Protein AF-A0A2V5PIQ7-F1 (afdb_monomer_lite)

Secondary structure (DSSP, 8-state):
---HHHHHHHHHTTS-S-EEESSPPPHHHHHHHHHHHSS-EEEEEEEEEEEEEEE-TT----EEEHHHHHHHHBTT----BGGGT-TTS-SB-EEEEE-TT-HHHHHHIIIII-EETTEEPPBPS-EEEESSHHHHHHHHHT-TTEEEEEEGGG--TT-EEEEEESSTTSPPB---HHHHHTT-STTEEEEEEEEESS--HHHHHHHHHHHSHHHHHHHHHTT-B---

Sequence (228 aa):
GGGTGTGFAALQNNTCDICDASREIKKEEVEKTKSVTGKEVKEFVVAYDALAVYAHPANPIHDISVEDLREIWAEGGTITTWEQINPAMKGKIALFGRQNNSGTYDYFREHVCGKKDGKQREFRGGISEMNGSAEVVENVSKTPTGLGYSGMGYKTPNVKWLKVSNKKGESAVEPGVEVARSGKYPIARKLYLYTAGEPTGEVKAYIDWILSPAGQKVVAQEGFVPLK

Foldseek 3Di:
DFAQLVLLVCQLVVVDFKGWHFDDDDPVSQVSSCVRPVFGKDKDFQFKFLWFKKAFPLAPAAADELQVLLLPWFDVRDDQFCCVVPVVGGDGQAAEEADPRHNSQVLCQCQRVNDDPNDRTHTDPRYHHDRDLLVLNVVNLVDNSYIYIHTQLSDDPSIDTHFYHHDPPDDGHHIDQVCLLVVVRSRMGTIMMMGRHDDDDPRVVVSVCSLDPNVQVVCVVSVTHGPD

Radius of gyration: 18.27 Å; chains: 1; bounding box: 45×33×52 Å

Structure (mmCIF, N/CA/C/O backbone):
data_AF-A0A2V5PIQ7-F1
#
_entry.id   AF-A0A2V5PIQ7-F1
#
loop_
_atom_site.group_PDB
_atom_site.id
_atom_site.type_symbol
_atom_site.label_atom_id
_atom_site.label_alt_id
_atom_site.label_comp_id
_atom_site.label_asym_id
_atom_site.label_entity_id
_atom_site.label_seq_id
_atom_site.pdbx_PDB_ins_code
_atom_site.Cartn_x
_atom_site.Cartn_y
_atom_site.Cartn_z
_atom_site.occupancy
_atom_site.B_iso_or_equiv
_atom_site.auth_seq_id
_atom_site.auth_comp_id
_atom_site.auth_asym_id
_atom_site.auth_atom_id
_atom_site.pdbx_PDB_model_num
ATOM 1 N N . GLY A 1 1 ? -14.628 8.798 4.979 1.00 52.69 1 GLY A N 1
ATOM 2 C CA . GLY A 1 1 ? -13.427 8.225 4.336 1.00 52.69 1 GLY A CA 1
ATOM 3 C C . GLY A 1 1 ? -12.523 9.341 3.848 1.00 52.69 1 GLY A C 1
ATOM 4 O O . GLY A 1 1 ? -13.041 10.345 3.386 1.00 52.69 1 GLY A O 1
ATOM 5 N N . GLY A 1 2 ? -11.203 9.191 3.988 1.00 78.69 2 GLY A N 1
ATOM 6 C CA . GLY A 1 2 ? -10.216 10.216 3.598 1.00 78.69 2 GLY A CA 1
ATOM 7 C C . GLY A 1 2 ? -8.747 9.791 3.747 1.00 78.69 2 GLY A C 1
ATOM 8 O O . GLY A 1 2 ? -7.861 10.628 3.679 1.00 78.69 2 GLY A O 1
ATOM 9 N N . GLY A 1 3 ? -8.478 8.498 3.967 1.00 87.94 3 GLY A N 1
ATOM 10 C CA . GLY A 1 3 ? -7.148 7.988 4.313 1.00 87.94 3 GLY A CA 1
ATOM 11 C C . GLY A 1 3 ? -6.924 7.862 5.824 1.00 87.94 3 GLY A C 1
ATOM 12 O O . GLY A 1 3 ? -7.645 8.454 6.626 1.00 87.94 3 GLY A O 1
ATOM 13 N N . THR A 1 4 ? -5.923 7.062 6.199 1.00 94.31 4 THR A N 1
ATOM 14 C CA . THR A 1 4 ? -5.589 6.742 7.596 1.00 94.31 4 THR A CA 1
ATOM 15 C C . THR A 1 4 ? -5.328 7.994 8.435 1.00 94.31 4 THR A C 1
ATOM 17 O O . THR A 1 4 ? -5.835 8.100 9.547 1.00 94.31 4 THR A O 1
ATOM 20 N N . GLY A 1 5 ? -4.575 8.969 7.909 1.00 93.19 5 GLY A N 1
ATOM 21 C CA . GLY A 1 5 ? -4.258 10.191 8.657 1.00 93.19 5 GLY A CA 1
ATOM 22 C C . GLY A 1 5 ? -5.505 11.027 8.958 1.00 93.19 5 GLY A C 1
ATOM 23 O O . GLY A 1 5 ? -5.683 11.511 10.074 1.00 93.19 5 GLY A O 1
ATOM 24 N N . THR A 1 6 ? -6.418 11.137 7.988 1.00 93.88 6 THR A N 1
ATOM 25 C CA . THR A 1 6 ? -7.716 11.798 8.184 1.00 93.88 6 THR A CA 1
ATOM 26 C C . THR A 1 6 ? -8.599 11.034 9.170 1.00 93.88 6 THR A C 1
ATOM 28 O O . THR A 1 6 ? -9.276 11.664 9.978 1.00 93.88 6 THR A O 1
ATOM 31 N N . GLY A 1 7 ? -8.565 9.697 9.150 1.00 95.56 7 GLY A N 1
ATOM 32 C CA . GLY A 1 7 ? -9.269 8.858 10.122 1.00 95.56 7 GLY A CA 1
ATOM 33 C C . GLY A 1 7 ? -8.797 9.106 11.556 1.00 95.56 7 GLY A C 1
ATOM 34 O O . GLY A 1 7 ? -9.619 9.335 12.439 1.00 95.56 7 GLY A O 1
ATOM 35 N N . PHE A 1 8 ? -7.483 9.166 11.791 1.00 96.00 8 PHE A N 1
ATOM 36 C CA . PHE A 1 8 ? -6.956 9.487 13.121 1.00 96.00 8 PHE A CA 1
ATOM 37 C C . PHE A 1 8 ? -7.275 10.915 13.556 1.00 96.00 8 PHE A C 1
ATOM 39 O O . PHE A 1 8 ? -7.605 11.130 14.719 1.00 96.00 8 PHE A O 1
ATOM 46 N N . ALA A 1 9 ? -7.237 11.886 12.641 1.00 94.44 9 ALA A N 1
ATOM 47 C CA . ALA A 1 9 ? -7.664 13.248 12.951 1.00 94.44 9 ALA A CA 1
ATOM 48 C C . ALA A 1 9 ? -9.149 13.306 13.356 1.00 94.44 9 ALA A C 1
ATOM 50 O O . ALA A 1 9 ? -9.497 14.008 14.303 1.00 94.44 9 ALA A O 1
ATOM 51 N N . ALA A 1 10 ? -10.017 12.548 12.680 1.00 95.31 10 ALA A N 1
ATOM 52 C CA . ALA A 1 10 ? -11.432 12.451 13.028 1.00 95.31 10 ALA A CA 1
ATOM 53 C C . ALA A 1 10 ? -11.649 11.766 14.388 1.00 95.31 10 ALA A C 1
ATOM 55 O O . ALA A 1 10 ? -12.413 12.269 15.212 1.00 95.31 10 ALA A O 1
ATOM 56 N N . LEU A 1 11 ? -10.907 10.689 14.666 1.00 94.38 11 LEU A N 1
ATOM 57 C CA . LEU A 1 11 ? -10.955 9.984 15.949 1.00 94.38 11 LEU A CA 1
ATOM 58 C C . LEU A 1 11 ? -10.518 10.892 17.110 1.00 94.38 11 LEU A C 1
ATOM 60 O O . LEU A 1 11 ? -11.170 10.942 18.149 1.00 94.38 11 LEU A O 1
ATOM 64 N N . GLN A 1 12 ? -9.445 11.665 16.915 1.00 94.19 12 GLN A N 1
ATOM 65 C CA . GLN A 1 12 ? -8.950 12.649 17.885 1.00 94.19 12 GLN A CA 1
ATOM 66 C C . GLN A 1 12 ? -9.973 13.754 18.152 1.00 94.19 12 GLN A C 1
ATOM 68 O O . GLN A 1 12 ? -10.153 14.158 19.295 1.00 94.19 12 GLN A O 1
ATOM 73 N N . ASN A 1 13 ? -10.653 14.226 17.107 1.00 92.69 13 ASN A N 1
ATOM 74 C CA . ASN A 1 13 ? -11.645 15.295 17.203 1.00 92.69 13 ASN A CA 1
ATOM 75 C C . ASN A 1 13 ? -13.041 14.792 17.603 1.00 92.69 13 ASN A C 1
ATOM 77 O O . ASN A 1 13 ? -13.986 15.579 17.604 1.00 92.69 13 ASN A O 1
ATOM 81 N N . ASN A 1 14 ? -13.180 13.501 17.926 1.00 90.19 14 ASN A N 1
ATOM 82 C CA . ASN A 1 14 ? -14.447 12.863 18.273 1.00 90.19 14 ASN A CA 1
ATOM 83 C C . ASN A 1 14 ? -15.536 13.060 17.195 1.00 90.19 14 ASN A C 1
ATOM 85 O O . ASN A 1 14 ? -16.710 13.250 17.508 1.00 90.19 14 ASN A O 1
ATOM 89 N N . THR A 1 15 ? -15.138 13.052 15.918 1.00 93.81 15 THR A N 1
ATOM 90 C CA . THR A 1 15 ? -16.053 13.146 14.766 1.00 93.81 15 THR A CA 1
ATOM 91 C C . THR A 1 15 ? -16.277 11.804 14.066 1.00 93.81 15 THR A C 1
ATOM 93 O O . THR A 1 15 ? -17.049 11.735 13.111 1.00 93.81 15 THR A O 1
ATOM 96 N N . CYS A 1 16 ? -15.629 10.736 14.537 1.00 95.00 16 CYS A N 1
ATOM 97 C CA . CYS A 1 16 ? -15.942 9.355 14.182 1.00 95.00 16 CYS A CA 1
ATOM 98 C C . CYS A 1 16 ? -15.668 8.412 15.360 1.00 95.00 16 CYS A C 1
ATOM 100 O O . CYS A 1 16 ? -14.791 8.681 16.182 1.00 95.00 16 CYS A O 1
ATOM 102 N N . ASP A 1 17 ? -16.373 7.282 15.400 1.00 96.00 17 ASP A N 1
ATOM 103 C CA . ASP A 1 17 ? -16.170 6.247 16.422 1.00 96.00 17 ASP A CA 1
ATOM 104 C C . ASP A 1 17 ? -15.042 5.268 16.065 1.00 96.00 17 ASP A C 1
ATOM 106 O O . ASP A 1 17 ? -14.371 4.729 16.947 1.00 96.00 17 ASP A O 1
ATOM 110 N N . ILE A 1 18 ? -14.837 5.040 14.763 1.00 97.12 18 ILE A N 1
ATOM 111 C CA . ILE A 1 18 ? -13.890 4.066 14.213 1.00 97.12 18 ILE A CA 1
ATOM 112 C C . ILE A 1 18 ? -13.011 4.742 13.158 1.00 97.12 18 ILE A C 1
ATOM 114 O O . ILE A 1 18 ? -13.505 5.444 12.274 1.00 97.12 18 ILE A O 1
ATOM 118 N N . CYS A 1 19 ? -11.704 4.508 13.244 1.00 97.00 19 CYS A N 1
ATOM 119 C CA . CYS A 1 19 ? -10.723 4.867 12.226 1.00 97.00 19 CYS A CA 1
ATOM 120 C C . CYS A 1 19 ? -10.244 3.610 11.488 1.00 97.00 19 CYS A C 1
ATOM 122 O O . CYS A 1 19 ? -9.598 2.748 12.085 1.00 97.00 19 CYS A O 1
ATOM 124 N N . ASP A 1 20 ? -10.508 3.543 10.184 1.00 96.12 20 ASP A N 1
ATOM 125 C CA . ASP A 1 20 ? -9.965 2.507 9.304 1.00 96.12 20 ASP A CA 1
ATOM 126 C C . ASP A 1 20 ? -8.540 2.875 8.884 1.00 96.12 20 ASP A C 1
ATOM 128 O O . ASP A 1 20 ? -8.278 3.973 8.372 1.00 96.12 20 ASP A O 1
ATOM 132 N N . ALA A 1 21 ? -7.610 1.939 9.047 1.00 97.00 21 ALA A N 1
ATOM 133 C CA . ALA A 1 21 ? -6.196 2.200 8.851 1.00 97.00 21 ALA A CA 1
ATOM 134 C C . ALA A 1 21 ? -5.488 1.076 8.090 1.00 97.00 21 ALA A C 1
ATOM 136 O O . ALA A 1 21 ? -5.709 -0.115 8.284 1.00 97.00 21 ALA A O 1
ATOM 137 N N . SER A 1 22 ? -4.581 1.489 7.208 1.00 95.19 22 SER A N 1
ATOM 138 C CA . SER A 1 22 ? -3.766 0.600 6.367 1.00 95.19 22 SER A CA 1
ATOM 139 C C . SER A 1 22 ? -2.268 0.625 6.713 1.00 95.19 22 SER A C 1
ATOM 141 O O . SER A 1 22 ? -1.424 0.246 5.901 1.00 95.19 22 SER A O 1
ATOM 143 N N . ARG A 1 23 ? -1.961 1.110 7.919 1.00 95.75 23 ARG A N 1
ATOM 144 C CA . ARG A 1 23 ? -0.674 1.064 8.620 1.00 95.75 23 ARG A CA 1
ATOM 145 C C . ARG A 1 23 ? -0.949 1.103 10.123 1.00 95.75 23 ARG A C 1
ATOM 147 O O . ARG A 1 23 ? -2.049 1.493 10.519 1.00 95.75 23 ARG A O 1
ATOM 154 N N . GLU A 1 24 ? 0.058 0.778 10.919 1.00 96.25 24 GLU A N 1
ATOM 155 C CA . GLU A 1 24 ? -0.013 0.934 12.371 1.00 96.25 24 GLU A CA 1
ATOM 156 C C . GLU A 1 24 ? -0.191 2.407 12.766 1.00 96.25 24 GLU A C 1
ATOM 158 O O . GLU A 1 24 ? 0.213 3.331 12.041 1.00 96.25 24 GLU A O 1
ATOM 163 N N . ILE A 1 25 ? -0.828 2.626 13.914 1.00 96.06 25 ILE A N 1
ATOM 164 C CA . ILE A 1 25 ? -0.925 3.945 14.533 1.00 96.06 25 ILE A CA 1
ATOM 165 C C . ILE A 1 25 ? 0.474 4.456 14.904 1.00 96.06 25 ILE A C 1
ATOM 167 O O . ILE A 1 25 ? 1.297 3.727 15.459 1.00 96.06 25 ILE A O 1
ATOM 171 N N . LYS A 1 26 ? 0.761 5.723 14.597 1.00 95.19 26 LYS A N 1
ATOM 172 C CA . LYS A 1 26 ? 2.035 6.356 14.960 1.00 95.19 26 LYS A CA 1
ATOM 173 C C . LYS A 1 26 ? 2.029 6.760 16.431 1.00 95.19 26 LYS A C 1
ATOM 175 O O . LYS A 1 26 ? 0.979 7.043 17.010 1.00 95.19 26 LYS A O 1
ATOM 180 N N . LYS A 1 27 ? 3.215 6.864 17.033 1.00 96.06 27 LYS A N 1
ATOM 181 C CA . LYS A 1 27 ? 3.358 7.273 18.437 1.00 96.06 27 LYS A CA 1
ATOM 182 C C . LYS A 1 27 ? 2.695 8.628 18.700 1.00 96.06 27 LYS A C 1
ATOM 184 O O . LYS A 1 27 ? 1.955 8.763 19.670 1.00 96.06 27 LYS A O 1
ATOM 189 N N . GLU A 1 28 ? 2.883 9.592 17.800 1.00 95.12 28 GLU A N 1
ATOM 190 C CA . GLU A 1 28 ? 2.284 10.922 17.934 1.00 95.12 28 GLU A CA 1
ATOM 191 C C . GLU A 1 28 ? 0.749 10.872 17.835 1.00 95.12 28 GLU A C 1
ATOM 193 O O . GLU A 1 28 ? 0.057 11.667 18.467 1.00 95.12 28 GLU A O 1
ATOM 198 N N . GLU A 1 29 ? 0.190 9.925 17.071 1.00 96.50 29 GLU A N 1
ATOM 199 C CA . GLU A 1 29 ? -1.260 9.735 16.951 1.00 96.50 29 GLU A CA 1
ATOM 200 C C . GLU A 1 29 ? -1.860 9.118 18.220 1.00 96.50 29 GLU A C 1
ATOM 202 O O . GLU A 1 29 ? -2.940 9.544 18.638 1.00 96.50 29 GLU A O 1
ATOM 207 N N . VAL A 1 30 ? -1.161 8.175 18.865 1.00 96.44 30 VAL A N 1
ATOM 208 C CA . VAL A 1 30 ? -1.541 7.633 20.183 1.00 96.44 30 VAL A CA 1
ATOM 209 C C . VAL A 1 30 ? -1.542 8.748 21.225 1.00 96.44 30 VAL A C 1
ATOM 211 O O . VAL A 1 30 ? -2.557 8.983 21.883 1.00 96.44 30 VAL A O 1
ATOM 214 N N . GLU A 1 31 ? -0.420 9.462 21.348 1.00 96.06 31 GLU A N 1
ATOM 215 C CA . GLU A 1 31 ? -0.235 10.527 22.338 1.00 96.06 31 GLU A CA 1
ATOM 216 C C . GLU A 1 31 ? -1.275 11.634 22.165 1.00 96.06 31 GLU A C 1
ATOM 218 O O . GLU A 1 31 ? -1.895 12.062 23.141 1.00 96.06 31 GLU A O 1
ATOM 223 N N . LYS A 1 32 ? -1.527 12.052 20.920 1.00 95.44 32 LYS A N 1
ATOM 224 C CA . LYS A 1 32 ? -2.530 13.071 20.613 1.00 95.44 32 LYS A CA 1
ATOM 225 C C . LYS A 1 32 ? -3.955 12.591 20.877 1.00 95.44 32 LYS A C 1
ATOM 227 O O . LYS A 1 32 ? -4.768 13.355 21.384 1.00 95.44 32 LYS A O 1
ATOM 232 N N . THR A 1 33 ? -4.281 11.336 20.571 1.00 95.44 33 THR A N 1
ATOM 233 C CA . THR A 1 33 ? -5.624 10.810 20.873 1.00 95.44 33 THR A CA 1
ATOM 234 C C . THR A 1 33 ? -5.855 10.762 22.378 1.00 95.44 33 THR A C 1
ATOM 236 O O . THR A 1 33 ? -6.899 11.213 22.852 1.00 95.44 33 THR A O 1
ATOM 239 N N . LYS A 1 34 ? -4.861 10.307 23.147 1.00 94.88 34 LYS A N 1
ATOM 240 C CA . LYS A 1 34 ? -4.928 10.284 24.609 1.00 94.88 34 LYS A CA 1
ATOM 241 C C . LYS A 1 34 ? -5.029 11.686 25.208 1.00 94.88 34 LYS A C 1
ATOM 243 O O . LYS A 1 34 ? -5.823 11.883 26.123 1.00 94.88 34 LYS A O 1
ATOM 248 N N . SER A 1 35 ? -4.271 12.659 24.700 1.00 94.69 35 SER A N 1
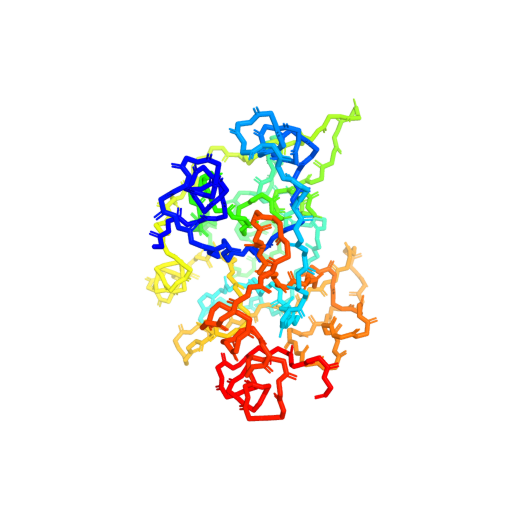ATOM 249 C CA . SER A 1 35 ? -4.296 14.028 25.230 1.00 94.69 35 SER A CA 1
ATOM 250 C C . SER A 1 35 ? -5.618 14.752 24.966 1.00 94.69 35 SER A C 1
ATOM 252 O O . SER A 1 35 ? -6.062 15.513 25.820 1.00 94.69 35 SER A O 1
ATOM 254 N N . VAL A 1 36 ? -6.263 14.496 23.823 1.00 92.75 36 VAL A N 1
ATOM 255 C CA . VAL A 1 36 ? -7.534 15.144 23.459 1.00 92.75 36 VAL A CA 1
ATOM 256 C C . VAL A 1 36 ? -8.739 14.433 24.076 1.00 92.75 36 VAL A C 1
ATOM 258 O O . VAL A 1 36 ? -9.657 15.088 24.561 1.00 92.75 36 VAL A O 1
ATOM 261 N N . THR A 1 37 ? -8.752 13.099 24.077 1.00 92.19 37 THR A N 1
ATOM 262 C CA . THR A 1 37 ? -9.937 12.316 24.481 1.00 92.19 37 THR A CA 1
ATOM 263 C C . THR A 1 37 ? -9.871 11.786 25.914 1.00 92.19 37 THR A C 1
ATOM 265 O O . THR A 1 37 ? -10.890 11.358 26.454 1.00 92.19 37 THR A O 1
ATOM 268 N N . GLY A 1 38 ? -8.681 11.752 26.522 1.00 94.38 38 GLY A N 1
ATOM 269 C CA . GLY A 1 38 ? -8.430 11.095 27.808 1.00 94.38 38 GLY A CA 1
ATOM 270 C C . GLY A 1 38 ? -8.454 9.561 27.756 1.00 94.38 38 GLY A C 1
ATOM 271 O O . GLY A 1 38 ? -8.350 8.921 28.802 1.00 94.38 38 GLY A O 1
ATOM 272 N N . LYS A 1 39 ? -8.602 8.951 26.571 1.00 94.38 39 LYS A N 1
ATOM 273 C CA . LYS A 1 39 ? -8.765 7.501 26.396 1.00 94.38 39 LYS A CA 1
ATOM 274 C C . LYS A 1 39 ? -7.549 6.869 25.724 1.00 94.38 39 LYS A C 1
ATOM 276 O O . LYS A 1 39 ? -6.926 7.460 24.846 1.00 94.38 39 LYS A O 1
ATOM 281 N N . GLU A 1 40 ? -7.256 5.629 26.107 1.00 95.19 40 GLU A N 1
ATOM 282 C CA . GLU A 1 40 ? -6.282 4.788 25.406 1.00 95.19 40 GLU A CA 1
ATOM 283 C C . GLU A 1 40 ? -6.871 4.279 24.090 1.00 95.19 40 GLU A C 1
ATOM 285 O O . GLU A 1 40 ? -8.005 3.797 24.059 1.00 95.19 40 GLU A O 1
ATOM 290 N N . VAL A 1 41 ? -6.100 4.351 23.007 1.00 96.94 41 VAL A N 1
ATOM 291 C CA . VAL A 1 41 ? -6.529 3.832 21.704 1.00 96.94 41 VAL A CA 1
ATOM 292 C C . VAL A 1 41 ? -6.577 2.303 21.737 1.00 96.94 41 VAL A C 1
ATOM 294 O O . VAL A 1 41 ? -5.692 1.657 22.299 1.00 96.94 41 VAL A O 1
ATOM 297 N N . LYS A 1 42 ? -7.605 1.718 21.120 1.00 98.06 42 LYS A N 1
ATOM 298 C CA . LYS A 1 42 ? -7.721 0.272 20.906 1.00 98.06 42 LYS A CA 1
ATOM 299 C C . LYS A 1 42 ? -7.516 -0.059 19.441 1.00 98.06 42 LYS A C 1
ATOM 301 O O . LYS A 1 42 ? -8.002 0.660 18.576 1.00 98.06 42 LYS A O 1
ATOM 306 N N . GLU A 1 43 ? -6.781 -1.136 19.196 1.00 98.25 43 GLU A N 1
ATOM 307 C CA . GLU A 1 43 ? -6.414 -1.629 17.873 1.00 98.25 43 GLU A CA 1
ATOM 308 C C . GLU A 1 43 ? -7.093 -2.970 17.606 1.00 98.25 43 GLU A C 1
ATOM 310 O O . GLU A 1 43 ? -7.062 -3.870 18.448 1.00 98.25 43 GLU A O 1
ATOM 315 N N . PHE A 1 44 ? -7.640 -3.124 16.405 1.00 98.31 44 PHE A N 1
ATOM 316 C CA . PHE A 1 44 ? -8.233 -4.366 15.935 1.00 98.31 44 PHE A CA 1
ATOM 317 C C . PHE A 1 44 ? -7.685 -4.684 14.547 1.00 98.31 44 PHE A C 1
ATOM 319 O O . PHE A 1 44 ? -7.950 -3.960 13.592 1.00 98.31 44 PHE A O 1
ATOM 326 N N . VAL A 1 45 ? -6.930 -5.775 14.412 1.00 97.44 45 VAL A N 1
ATOM 327 C CA . VAL A 1 45 ? -6.518 -6.281 13.095 1.00 97.44 45 VAL A CA 1
ATOM 328 C C . VAL A 1 45 ? -7.718 -6.966 12.454 1.00 97.44 45 VAL A C 1
ATOM 330 O O . VAL A 1 45 ? -8.286 -7.871 13.061 1.00 97.44 45 VAL A O 1
ATOM 333 N N . VAL A 1 46 ? -8.099 -6.556 11.244 1.00 97.25 46 VAL A N 1
ATOM 334 C CA . VAL A 1 46 ? -9.328 -7.035 10.580 1.00 97.25 46 VAL A CA 1
ATOM 335 C C . VAL A 1 46 ? -9.083 -7.839 9.310 1.00 97.25 46 VAL A C 1
ATOM 337 O O . VAL A 1 46 ? -9.935 -8.642 8.929 1.00 97.25 46 VAL A O 1
ATOM 340 N N . ALA A 1 47 ? -7.925 -7.655 8.676 1.00 96.44 47 ALA A N 1
ATOM 341 C CA . ALA A 1 47 ? -7.511 -8.383 7.481 1.00 96.44 47 ALA A CA 1
ATOM 342 C C . ALA A 1 47 ? -5.995 -8.260 7.261 1.00 96.44 47 ALA A C 1
ATOM 344 O O . ALA A 1 47 ? -5.327 -7.431 7.887 1.00 96.44 47 ALA A O 1
ATOM 345 N N . TYR A 1 48 ? -5.467 -9.041 6.323 1.00 95.62 48 TYR A N 1
ATOM 346 C CA . TYR A 1 48 ? -4.162 -8.810 5.708 1.00 95.62 48 TYR A CA 1
ATOM 347 C C . TYR A 1 48 ? -4.328 -8.389 4.243 1.00 95.62 48 TYR A C 1
ATOM 349 O O . TYR A 1 48 ? -5.339 -8.666 3.593 1.00 95.62 48 TYR A O 1
ATOM 357 N N . ASP A 1 49 ? -3.316 -7.710 3.725 1.00 95.44 49 ASP A N 1
ATOM 358 C CA . ASP A 1 49 ? -3.267 -7.183 2.366 1.00 95.44 49 ASP A CA 1
ATOM 359 C C . ASP A 1 49 ? -1.862 -7.404 1.802 1.00 95.44 49 ASP A C 1
ATOM 361 O O . ASP A 1 49 ? -0.873 -6.972 2.399 1.00 95.44 49 ASP A O 1
ATOM 365 N N . ALA A 1 50 ? -1.759 -8.077 0.656 1.00 96.06 50 ALA A N 1
ATOM 366 C CA . ALA A 1 50 ? -0.550 -8.030 -0.154 1.00 96.06 50 ALA A CA 1
ATOM 367 C C . ALA A 1 50 ? -0.606 -6.747 -0.981 1.00 96.06 50 ALA A C 1
ATOM 369 O O . ALA A 1 50 ? -1.358 -6.680 -1.954 1.00 96.06 50 ALA A O 1
ATOM 370 N N . LEU A 1 51 ? 0.176 -5.729 -0.607 1.00 97.19 51 LEU A N 1
ATOM 371 C CA . LEU A 1 51 ? 0.168 -4.473 -1.346 1.00 97.19 51 LEU A CA 1
ATOM 372 C C . LEU A 1 51 ? 0.716 -4.718 -2.758 1.00 97.19 51 LEU A C 1
ATOM 374 O O . LEU A 1 51 ? 1.908 -4.940 -2.965 1.00 97.19 51 LEU A O 1
ATOM 378 N N . ALA A 1 52 ? -0.174 -4.750 -3.739 1.00 97.81 52 ALA A N 1
ATOM 379 C CA . ALA A 1 52 ? 0.153 -5.137 -5.095 1.00 97.81 52 ALA A CA 1
ATOM 380 C C . ALA A 1 52 ? 0.770 -3.962 -5.855 1.00 97.81 52 ALA A C 1
ATOM 382 O O . ALA A 1 52 ? 0.344 -2.810 -5.724 1.00 97.81 52 ALA A O 1
ATOM 383 N N . VAL A 1 53 ? 1.757 -4.279 -6.688 1.00 98.69 53 VAL A N 1
ATOM 384 C CA . VAL A 1 53 ? 2.315 -3.356 -7.675 1.00 98.69 53 VAL A CA 1
ATOM 385 C C . VAL A 1 53 ? 1.629 -3.631 -9.003 1.00 98.69 53 VAL A C 1
ATOM 387 O O . VAL A 1 53 ? 1.792 -4.707 -9.572 1.00 98.69 53 VAL A O 1
ATOM 390 N N . TYR A 1 54 ? 0.852 -2.671 -9.488 1.00 98.81 54 TYR A N 1
ATOM 391 C CA . TYR A 1 54 ? 0.070 -2.780 -10.711 1.00 98.81 54 TYR A CA 1
ATOM 392 C C . TYR A 1 54 ? 0.810 -2.185 -11.902 1.00 98.81 54 TYR A C 1
ATOM 394 O O . TYR A 1 54 ? 1.373 -1.093 -11.821 1.00 98.81 54 TYR A O 1
ATOM 402 N N . ALA A 1 55 ? 0.728 -2.888 -13.026 1.00 98.62 55 ALA A N 1
ATOM 403 C CA . ALA A 1 55 ? 1.189 -2.445 -14.329 1.00 98.62 55 ALA A CA 1
ATOM 404 C C . ALA A 1 55 ? 0.096 -2.679 -15.379 1.00 98.62 55 ALA A C 1
ATOM 406 O O . ALA A 1 55 ? -0.807 -3.510 -15.217 1.00 98.62 55 ALA A O 1
ATOM 407 N N . HIS A 1 56 ? 0.193 -1.958 -16.490 1.00 98.50 56 HIS A N 1
ATOM 408 C CA . HIS A 1 56 ? -0.691 -2.178 -17.625 1.00 98.50 56 HIS A CA 1
ATOM 409 C C . HIS A 1 56 ? -0.492 -3.590 -18.220 1.00 98.50 56 HIS A C 1
ATOM 411 O O . HIS A 1 56 ? 0.648 -4.060 -18.279 1.00 98.50 56 HIS A O 1
ATOM 417 N N . PRO A 1 57 ? -1.543 -4.275 -18.719 1.00 98.00 57 PRO A N 1
ATOM 418 C CA . PRO A 1 57 ? -1.416 -5.629 -19.269 1.00 98.00 57 PRO A CA 1
ATOM 419 C C . PRO A 1 57 ? -0.404 -5.750 -20.419 1.00 98.00 57 PRO A C 1
ATOM 421 O O . PRO A 1 57 ? 0.284 -6.759 -20.523 1.00 98.00 57 PRO A O 1
ATOM 424 N N . ALA A 1 58 ? -0.275 -4.703 -21.241 1.00 95.81 58 ALA A N 1
ATOM 425 C CA . ALA A 1 58 ? 0.691 -4.637 -22.345 1.00 95.81 58 ALA A CA 1
ATOM 426 C C . ALA A 1 58 ? 2.155 -4.406 -21.914 1.00 95.81 58 ALA A C 1
ATOM 428 O O . ALA A 1 58 ? 3.052 -4.487 -22.749 1.00 95.81 58 ALA A O 1
ATOM 429 N N . ASN A 1 59 ? 2.420 -4.100 -20.639 1.00 96.88 59 ASN A N 1
ATOM 430 C CA . AS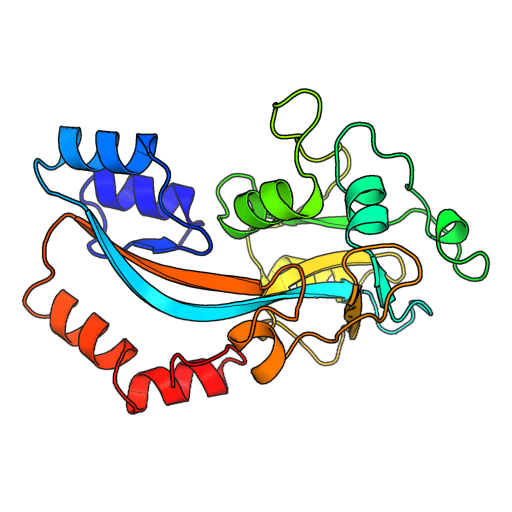N A 1 59 ? 3.788 -4.033 -20.129 1.00 96.88 59 ASN A CA 1
ATOM 431 C C . ASN A 1 59 ? 4.385 -5.459 -20.164 1.00 96.88 59 ASN A C 1
ATOM 433 O O . ASN A 1 59 ? 3.749 -6.361 -19.628 1.00 96.88 59 ASN A O 1
ATOM 437 N N . PRO A 1 60 ? 5.553 -5.727 -20.772 1.00 95.81 60 PRO A N 1
ATOM 438 C CA . PRO A 1 60 ? 6.115 -7.080 -20.859 1.00 95.81 60 PRO A CA 1
ATOM 439 C C . PRO A 1 60 ? 6.787 -7.569 -19.563 1.00 95.81 60 PRO A C 1
ATOM 441 O O . PRO A 1 60 ? 7.170 -8.730 -19.473 1.00 95.81 60 PRO A O 1
ATOM 444 N N . ILE A 1 61 ? 6.956 -6.716 -18.549 1.00 95.81 61 ILE A N 1
ATOM 445 C CA . ILE A 1 61 ? 7.604 -7.075 -17.278 1.00 95.81 61 ILE A CA 1
ATOM 446 C C . ILE A 1 61 ? 6.615 -7.826 -16.387 1.00 95.81 61 ILE A C 1
ATOM 448 O O . ILE A 1 61 ? 5.456 -7.428 -16.277 1.00 95.81 61 ILE A O 1
ATOM 452 N N . HIS A 1 62 ? 7.053 -8.914 -15.754 1.00 96.25 62 HIS A N 1
ATOM 453 C CA . HIS A 1 62 ? 6.204 -9.772 -14.916 1.00 96.25 62 HIS A CA 1
ATOM 454 C C . HIS A 1 62 ? 6.601 -9.783 -13.439 1.00 96.25 62 HIS A C 1
ATOM 456 O O . HIS A 1 62 ? 5.795 -10.178 -12.596 1.00 96.25 62 HIS A O 1
ATOM 462 N N . ASP A 1 63 ? 7.803 -9.324 -13.124 1.00 97.19 63 ASP A N 1
ATOM 463 C CA . ASP A 1 63 ? 8.344 -9.269 -11.779 1.00 97.19 63 ASP A CA 1
ATOM 464 C C . ASP A 1 63 ? 9.186 -8.010 -11.577 1.00 97.19 63 ASP A C 1
ATOM 466 O O . ASP A 1 63 ? 9.647 -7.387 -12.535 1.00 97.19 63 ASP A O 1
ATOM 470 N N . ILE A 1 64 ? 9.322 -7.602 -10.320 1.00 97.88 64 ILE A N 1
ATOM 471 C CA . ILE A 1 64 ? 10.138 -6.464 -9.921 1.00 97.88 64 ILE A CA 1
ATOM 472 C C . ILE A 1 64 ? 10.640 -6.653 -8.489 1.00 97.88 64 ILE A C 1
ATOM 474 O O . ILE A 1 64 ? 9.928 -7.176 -7.633 1.00 97.88 64 ILE A O 1
ATOM 478 N N . SER A 1 65 ? 11.862 -6.218 -8.199 1.00 98.12 65 SER A N 1
ATOM 479 C CA . SER A 1 65 ? 12.393 -6.273 -6.837 1.00 98.12 65 SER A CA 1
ATOM 480 C C . SER A 1 65 ? 12.012 -5.032 -6.025 1.00 98.12 65 SER A C 1
ATOM 482 O O . SER A 1 65 ? 11.817 -3.947 -6.578 1.00 98.12 65 SER A O 1
ATOM 484 N N . VAL A 1 66 ? 11.958 -5.148 -4.694 1.00 98.19 66 VAL A N 1
ATOM 485 C CA . VAL A 1 66 ? 11.830 -3.980 -3.800 1.00 98.19 66 VAL A CA 1
ATOM 486 C C . VAL A 1 66 ? 13.009 -3.013 -3.982 1.00 98.19 66 VAL A C 1
ATOM 488 O O . VAL A 1 66 ? 12.837 -1.805 -3.834 1.00 98.19 66 VAL A O 1
ATOM 491 N N . GLU A 1 67 ? 14.193 -3.508 -4.351 1.00 97.62 67 GLU A N 1
ATOM 492 C CA . GLU A 1 67 ? 15.351 -2.676 -4.705 1.00 97.62 67 GLU A CA 1
ATOM 493 C C . GLU A 1 67 ? 15.107 -1.825 -5.957 1.00 97.62 67 GLU A C 1
ATOM 495 O O . GLU A 1 67 ? 15.329 -0.616 -5.913 1.00 97.62 67 GLU A O 1
ATOM 500 N N . ASP A 1 68 ? 14.589 -2.407 -7.041 1.00 98.19 68 ASP A N 1
ATOM 501 C CA . ASP A 1 68 ? 14.255 -1.639 -8.246 1.00 98.19 68 ASP A CA 1
ATOM 502 C C . ASP A 1 68 ? 13.087 -0.684 -7.969 1.00 98.19 68 ASP A C 1
ATOM 504 O O . ASP A 1 68 ? 13.134 0.483 -8.353 1.00 98.19 68 ASP A O 1
ATOM 508 N N . LEU A 1 69 ? 12.060 -1.127 -7.232 1.00 98.62 69 LEU A N 1
ATOM 509 C CA . LEU A 1 69 ? 10.956 -0.257 -6.817 1.00 98.62 69 LEU A CA 1
ATOM 510 C C . LEU A 1 69 ? 11.461 0.945 -6.016 1.00 98.62 69 LEU A C 1
ATOM 512 O O . LEU A 1 69 ? 11.042 2.072 -6.256 1.00 98.62 69 LEU A O 1
ATOM 516 N N . ARG A 1 70 ? 12.394 0.749 -5.093 1.00 98.56 70 ARG A N 1
ATOM 517 C CA . ARG A 1 70 ? 13.025 1.846 -4.358 1.00 98.56 70 ARG A CA 1
ATOM 518 C C . ARG A 1 70 ? 13.734 2.821 -5.291 1.00 98.56 70 ARG A C 1
ATOM 520 O O . ARG A 1 70 ? 13.558 4.025 -5.131 1.00 98.56 70 ARG A O 1
ATOM 527 N N . GLU A 1 71 ? 14.482 2.327 -6.272 1.00 98.44 71 GLU A N 1
ATOM 528 C CA . GLU A 1 71 ? 15.135 3.169 -7.280 1.00 98.44 71 GLU A CA 1
ATOM 529 C C . GLU A 1 71 ? 14.144 3.871 -8.223 1.00 98.44 71 GLU A C 1
ATOM 531 O O . GLU A 1 71 ? 14.515 4.857 -8.861 1.00 98.44 71 GLU A O 1
ATOM 536 N N . ILE A 1 72 ? 12.891 3.412 -8.298 1.00 98.69 72 ILE A N 1
ATOM 537 C CA . ILE A 1 72 ? 11.793 4.037 -9.053 1.00 98.69 72 ILE A CA 1
ATOM 538 C C . ILE A 1 72 ? 11.003 5.049 -8.218 1.00 98.69 72 ILE A C 1
ATOM 540 O O . ILE A 1 72 ? 10.536 6.051 -8.753 1.00 98.69 72 ILE A O 1
ATOM 544 N N . TRP A 1 73 ? 10.802 4.792 -6.930 1.00 98.69 73 TRP A N 1
ATOM 545 C CA . TRP A 1 73 ? 9.843 5.538 -6.111 1.00 98.69 73 TRP A CA 1
ATOM 546 C C . TRP A 1 73 ? 10.501 6.500 -5.125 1.00 98.69 73 TRP A C 1
ATOM 548 O O . TRP A 1 73 ? 9.904 7.528 -4.811 1.00 98.69 73 TRP A O 1
ATOM 558 N N . ALA A 1 74 ? 11.710 6.213 -4.643 1.00 98.25 74 ALA A N 1
ATOM 559 C CA . ALA A 1 74 ? 12.357 7.041 -3.633 1.00 98.25 74 ALA A CA 1
ATOM 560 C C . ALA A 1 74 ? 12.973 8.311 -4.232 1.00 98.25 74 ALA A C 1
ATOM 562 O O . ALA A 1 74 ? 13.477 8.322 -5.364 1.00 98.25 74 ALA A O 1
ATOM 563 N N . GLU A 1 75 ? 12.996 9.372 -3.430 1.00 96.81 75 GLU A N 1
ATOM 564 C CA . GLU A 1 75 ? 13.860 10.522 -3.665 1.00 96.81 75 GLU A CA 1
ATOM 565 C C . GLU A 1 75 ? 15.317 10.058 -3.844 1.00 96.81 75 GLU A C 1
ATOM 567 O O . GLU A 1 75 ? 15.824 9.208 -3.104 1.00 96.81 75 GLU A O 1
ATOM 572 N N . GLY A 1 76 ? 15.986 10.591 -4.869 1.00 95.38 76 GLY A N 1
ATOM 573 C CA . GLY A 1 76 ? 17.357 10.216 -5.218 1.00 95.38 76 GLY A CA 1
ATOM 574 C C . GLY A 1 76 ? 17.507 8.847 -5.889 1.00 95.38 76 GLY A C 1
ATOM 575 O O . GLY A 1 76 ? 18.632 8.466 -6.196 1.00 95.38 76 GLY A O 1
ATOM 576 N N . GLY A 1 77 ? 16.413 8.115 -6.134 1.00 97.44 77 GLY A N 1
ATOM 577 C CA . GLY A 1 77 ? 16.447 6.915 -6.971 1.00 97.44 77 GLY A CA 1
ATOM 578 C C . GLY A 1 77 ? 16.792 7.249 -8.426 1.00 97.44 77 GLY A C 1
ATOM 579 O O . GLY A 1 77 ? 16.543 8.368 -8.886 1.00 97.44 77 GLY A O 1
ATOM 580 N N . THR A 1 78 ? 17.301 6.272 -9.168 1.00 97.44 78 THR A N 1
ATOM 581 C CA . THR A 1 78 ? 17.888 6.490 -10.505 1.00 97.44 78 THR A CA 1
ATOM 582 C C . THR A 1 78 ? 17.112 5.870 -11.673 1.00 97.44 78 THR A C 1
ATOM 584 O O . THR A 1 78 ? 17.361 6.214 -12.831 1.00 97.44 78 THR A O 1
ATOM 587 N N . ILE A 1 79 ? 16.144 4.989 -11.406 1.00 98.44 79 ILE A N 1
ATOM 588 C CA . ILE A 1 79 ? 15.345 4.327 -12.447 1.00 98.44 79 ILE A CA 1
ATOM 589 C C . ILE A 1 79 ? 14.129 5.189 -12.774 1.00 98.44 79 ILE A C 1
ATOM 591 O O . ILE A 1 79 ? 13.219 5.316 -11.963 1.00 98.44 79 ILE A O 1
ATOM 595 N N . THR A 1 80 ? 14.094 5.790 -13.957 1.00 98.25 80 THR A N 1
ATOM 596 C CA . THR A 1 80 ? 13.000 6.663 -14.423 1.00 98.25 80 THR A CA 1
ATOM 597 C C . THR A 1 80 ? 12.337 6.162 -15.704 1.00 98.25 80 THR A C 1
ATOM 599 O O . THR A 1 80 ? 11.236 6.610 -16.038 1.00 98.25 80 THR A O 1
ATOM 602 N N . THR A 1 81 ? 12.966 5.222 -16.409 1.00 98.31 81 THR A N 1
ATOM 603 C CA . THR A 1 81 ? 12.451 4.647 -17.653 1.00 98.31 81 THR A CA 1
ATOM 604 C C . THR A 1 81 ? 12.439 3.123 -17.601 1.00 98.31 81 THR A C 1
ATOM 606 O O . THR A 1 81 ? 13.203 2.498 -16.861 1.00 98.31 81 THR A O 1
ATOM 609 N N . TRP A 1 82 ? 11.546 2.512 -18.376 1.00 97.88 82 TRP A N 1
ATOM 610 C CA . TRP A 1 82 ? 11.393 1.059 -18.392 1.00 97.88 82 TRP A CA 1
ATOM 611 C C . TRP A 1 82 ? 12.599 0.337 -19.002 1.00 97.88 82 TRP A C 1
ATOM 613 O O . TRP A 1 82 ? 12.905 -0.778 -18.582 1.00 97.88 82 TRP A O 1
ATOM 623 N N . GLU A 1 83 ? 13.346 0.987 -19.898 1.00 97.19 83 GLU A N 1
ATOM 624 C CA . GLU A 1 83 ? 14.554 0.437 -20.525 1.00 97.19 83 GLU A CA 1
ATOM 625 C C . GLU A 1 83 ? 15.646 0.092 -19.515 1.00 97.19 83 GLU A C 1
ATOM 627 O O . GLU A 1 83 ? 16.458 -0.794 -19.775 1.00 97.19 83 GLU A O 1
ATOM 632 N N . G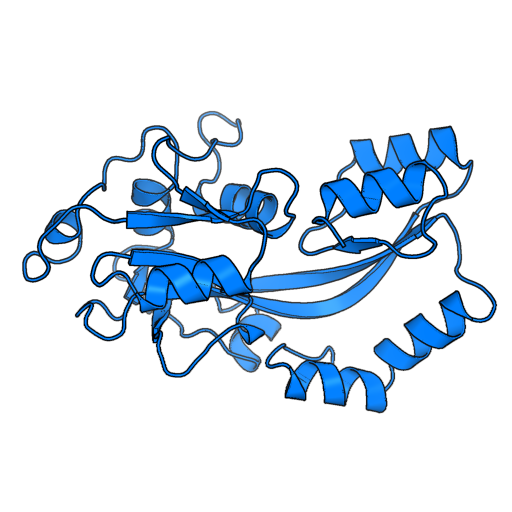LN A 1 84 ? 15.674 0.791 -18.375 1.00 97.38 84 GLN A N 1
ATOM 633 C CA . GLN A 1 84 ? 16.633 0.547 -17.297 1.00 97.38 84 GLN A CA 1
ATOM 634 C C . GLN A 1 84 ? 16.349 -0.770 -16.553 1.00 97.38 84 GLN A C 1
ATOM 636 O O . GLN A 1 84 ? 17.245 -1.309 -15.906 1.00 97.38 84 GLN A O 1
ATOM 641 N N . ILE A 1 85 ? 15.122 -1.290 -16.654 1.00 95.38 85 ILE A N 1
ATOM 642 C CA . ILE A 1 85 ? 14.698 -2.564 -16.056 1.00 95.38 85 ILE A CA 1
ATOM 643 C C . ILE A 1 85 ? 14.692 -3.656 -17.124 1.00 95.38 85 ILE A C 1
ATOM 645 O O . ILE A 1 85 ? 15.277 -4.721 -16.942 1.00 95.38 85 ILE A O 1
ATOM 649 N N . ASN A 1 86 ? 14.040 -3.382 -18.253 1.00 92.19 86 ASN A N 1
ATOM 650 C CA . ASN A 1 86 ? 13.934 -4.292 -19.379 1.00 92.19 86 ASN A CA 1
ATOM 651 C C . ASN A 1 86 ? 14.125 -3.514 -20.692 1.00 92.19 86 ASN A C 1
ATOM 653 O O . ASN A 1 86 ? 13.231 -2.761 -21.087 1.00 92.19 86 ASN A O 1
ATOM 657 N N . PRO A 1 87 ? 15.238 -3.728 -21.420 1.00 91.88 87 PRO A N 1
ATOM 658 C CA . PRO A 1 87 ? 15.530 -3.013 -22.661 1.00 91.88 87 PRO A CA 1
ATOM 659 C C . PRO A 1 87 ? 14.455 -3.131 -23.752 1.00 91.88 87 PRO A C 1
ATOM 661 O O . PRO A 1 87 ? 14.428 -2.283 -24.648 1.00 91.88 87 PRO A O 1
ATOM 664 N N . ALA A 1 88 ? 13.591 -4.152 -23.701 1.00 89.81 88 ALA A N 1
ATOM 665 C CA . ALA A 1 88 ? 12.507 -4.359 -24.660 1.00 89.81 88 ALA A CA 1
ATOM 666 C C . ALA A 1 88 ? 11.299 -3.433 -24.430 1.00 89.81 88 ALA A C 1
ATOM 668 O O . ALA A 1 88 ? 10.506 -3.239 -25.349 1.00 89.81 88 ALA A O 1
ATOM 669 N N . MET A 1 89 ? 11.153 -2.843 -23.240 1.00 93.31 89 MET A N 1
ATOM 670 C CA . MET A 1 89 ? 10.090 -1.884 -22.950 1.00 93.31 89 MET A CA 1
ATOM 671 C C . MET A 1 89 ? 10.640 -0.465 -22.994 1.00 93.31 89 MET A C 1
ATOM 673 O O . MET A 1 89 ? 11.571 -0.138 -22.264 1.00 93.31 89 MET A O 1
ATOM 677 N N . LYS A 1 90 ? 10.053 0.379 -23.848 1.00 94.38 90 LYS A N 1
ATOM 678 C CA . LYS A 1 90 ? 10.489 1.764 -24.013 1.00 94.38 90 LYS A CA 1
ATOM 679 C C . LYS A 1 90 ? 9.610 2.760 -23.255 1.00 94.38 90 LYS A C 1
ATOM 681 O O . LYS A 1 90 ? 8.403 2.554 -23.130 1.00 94.38 90 LYS A O 1
ATOM 686 N N . GLY A 1 91 ? 10.205 3.867 -22.821 1.00 95.94 91 GLY A N 1
ATOM 687 C CA . GLY A 1 91 ? 9.516 5.044 -22.307 1.00 95.94 91 GLY A CA 1
ATOM 688 C C . GLY A 1 91 ? 9.648 5.275 -20.802 1.00 95.94 91 GLY A C 1
ATOM 689 O O . GLY A 1 91 ? 9.988 4.392 -20.012 1.00 95.94 91 GLY A O 1
ATOM 690 N N . LYS A 1 92 ? 9.334 6.512 -20.405 1.00 98.12 92 LYS A N 1
ATOM 691 C CA . LYS A 1 92 ? 9.298 6.943 -19.005 1.00 98.12 92 LYS A CA 1
ATOM 692 C C . LYS A 1 92 ? 8.246 6.152 -18.224 1.00 98.12 92 LYS A C 1
ATOM 694 O O . LYS A 1 92 ? 7.128 5.957 -18.707 1.00 98.12 92 LYS A O 1
ATOM 699 N N . ILE A 1 93 ? 8.591 5.756 -17.002 1.00 98.75 93 ILE A N 1
ATOM 700 C CA . ILE A 1 93 ? 7.655 5.121 -16.073 1.00 98.75 93 ILE A CA 1
ATOM 701 C C . ILE A 1 93 ? 6.682 6.194 -15.572 1.00 98.75 93 ILE A C 1
ATOM 703 O O . ILE A 1 93 ? 7.096 7.170 -14.941 1.00 98.75 93 ILE A O 1
ATOM 707 N N . ALA A 1 94 ? 5.394 6.033 -15.868 1.00 98.69 94 ALA A N 1
ATOM 708 C CA . ALA A 1 94 ? 4.349 6.913 -15.353 1.00 98.69 94 ALA A CA 1
ATOM 709 C C . ALA A 1 94 ? 3.901 6.400 -13.978 1.00 98.69 94 ALA A C 1
ATOM 711 O O . ALA A 1 94 ? 3.379 5.292 -13.875 1.00 98.69 94 ALA A O 1
ATOM 712 N N . LEU A 1 95 ? 4.145 7.179 -12.923 1.00 98.88 95 LEU A N 1
ATOM 713 C CA . LEU A 1 95 ? 3.906 6.755 -11.543 1.00 98.88 95 LEU A CA 1
ATOM 714 C C . LEU A 1 95 ? 2.563 7.267 -11.027 1.00 98.88 95 LEU A C 1
ATOM 716 O O . LEU A 1 95 ? 2.321 8.473 -11.023 1.00 98.88 95 LEU A O 1
ATOM 720 N N . PHE A 1 96 ? 1.737 6.352 -10.523 1.00 98.75 96 PHE A N 1
ATOM 721 C CA . PHE A 1 96 ? 0.454 6.654 -9.888 1.00 98.75 96 PHE A CA 1
ATOM 722 C C . PHE A 1 96 ? 0.489 6.230 -8.420 1.00 98.75 96 PHE A C 1
ATOM 724 O O . PHE A 1 96 ? 0.561 5.041 -8.102 1.00 98.75 96 PHE A O 1
ATOM 731 N N . GLY A 1 97 ? 0.475 7.211 -7.524 1.00 98.12 97 GLY A N 1
ATOM 732 C CA . GLY A 1 97 ? 0.555 7.014 -6.078 1.00 98.12 97 GLY A CA 1
ATOM 733 C C . GLY A 1 97 ? -0.696 7.503 -5.362 1.00 98.12 97 GLY A C 1
ATOM 734 O O . GLY A 1 97 ? -1.645 7.977 -5.979 1.00 98.12 97 GLY A O 1
ATOM 735 N N . ARG A 1 98 ? -0.701 7.398 -4.035 1.00 97.31 98 ARG A N 1
ATOM 736 C CA . ARG A 1 98 ? -1.746 7.973 -3.178 1.00 97.31 98 ARG A CA 1
ATOM 737 C C . ARG A 1 98 ? -1.291 9.317 -2.607 1.00 97.31 98 ARG A C 1
ATOM 739 O O . ARG A 1 98 ? -0.097 9.557 -2.517 1.00 97.31 98 ARG A O 1
ATOM 746 N N . GLN A 1 99 ? -2.231 10.151 -2.176 1.00 94.56 99 GLN A N 1
ATOM 747 C CA . GLN A 1 99 ? -1.930 11.354 -1.390 1.00 94.56 99 GLN A CA 1
ATOM 748 C C . GLN A 1 99 ? -1.317 11.015 -0.019 1.00 94.56 99 GLN A C 1
ATOM 750 O O . GLN A 1 99 ? -1.535 9.926 0.525 1.00 94.56 99 GLN A O 1
ATOM 755 N N . ASN A 1 100 ? -0.593 11.971 0.568 1.00 92.69 100 ASN A N 1
ATOM 756 C CA . ASN A 1 100 ? 0.156 11.801 1.823 1.00 92.69 100 ASN A CA 1
ATOM 757 C C . ASN A 1 100 ? -0.702 11.508 3.075 1.00 92.69 100 ASN A C 1
ATOM 759 O O . ASN A 1 100 ? -0.183 11.050 4.088 1.00 92.69 100 ASN A O 1
ATOM 763 N N . ASN A 1 101 ? -2.017 11.724 3.015 1.00 90.12 101 ASN A N 1
ATOM 764 C CA . ASN A 1 101 ? -2.974 11.360 4.066 1.00 90.12 101 ASN A CA 1
ATOM 765 C C . ASN A 1 101 ? -3.348 9.861 4.053 1.00 90.12 101 ASN A C 1
ATOM 767 O O . ASN A 1 101 ? -4.022 9.366 4.965 1.00 90.12 101 ASN A O 1
ATOM 771 N N . SER A 1 102 ? -2.928 9.118 3.027 1.00 96.00 102 SER A N 1
ATOM 772 C CA . SER A 1 102 ? -3.185 7.689 2.878 1.00 96.00 102 SER A CA 1
ATOM 773 C C . SER A 1 102 ? -2.218 6.845 3.708 1.00 96.00 102 SER A C 1
ATOM 775 O O . SER A 1 102 ? -1.004 6.943 3.568 1.00 96.00 102 SER A O 1
ATOM 777 N N . GLY A 1 103 ? -2.728 5.881 4.479 1.00 95.69 103 GLY A N 1
ATOM 778 C CA . GLY A 1 103 ? -1.851 4.888 5.115 1.00 95.69 103 GLY A CA 1
ATOM 779 C C . GLY A 1 103 ? -1.142 3.981 4.112 1.00 95.69 103 GLY A C 1
ATOM 780 O O . GLY A 1 103 ? -0.096 3.430 4.417 1.00 95.69 103 GLY A O 1
ATOM 781 N N . THR A 1 104 ? -1.675 3.859 2.893 1.00 96.81 104 THR A N 1
ATOM 782 C CA . THR A 1 104 ? -1.021 3.113 1.812 1.00 96.81 104 THR A CA 1
ATOM 783 C C . THR A 1 104 ? 0.146 3.894 1.220 1.00 96.81 104 THR A C 1
ATOM 785 O O . THR A 1 104 ? 1.144 3.277 0.868 1.00 96.81 104 THR A O 1
ATOM 788 N N . TYR A 1 105 ? 0.059 5.230 1.193 1.00 97.31 105 TYR A N 1
ATOM 789 C CA . TYR A 1 105 ? 1.211 6.093 0.920 1.00 97.31 105 TYR A CA 1
ATOM 790 C C . TYR A 1 105 ? 2.289 5.889 1.987 1.00 97.31 105 TYR A C 1
ATOM 792 O O . TYR A 1 105 ? 3.419 5.542 1.647 1.00 97.31 105 TYR A O 1
ATOM 800 N N . ASP A 1 106 ? 1.922 6.030 3.267 1.00 96.44 106 ASP A N 1
ATOM 801 C CA . ASP A 1 106 ? 2.866 5.905 4.385 1.00 96.44 106 ASP A CA 1
ATOM 802 C C . ASP A 1 106 ? 3.554 4.535 4.385 1.00 96.44 106 ASP A C 1
ATOM 804 O O . ASP A 1 106 ? 4.782 4.452 4.404 1.00 96.44 106 ASP A O 1
ATOM 808 N N . TYR A 1 107 ? 2.765 3.461 4.294 1.00 97.50 107 TYR A N 1
ATOM 809 C CA . TYR A 1 107 ? 3.273 2.095 4.312 1.00 97.50 107 TYR A CA 1
ATOM 810 C C . TYR A 1 107 ? 4.213 1.824 3.132 1.00 97.50 107 TYR A C 1
ATOM 812 O O . TYR A 1 107 ? 5.321 1.327 3.340 1.00 97.50 107 TYR A O 1
ATOM 820 N N . PHE A 1 108 ? 3.812 2.171 1.900 1.00 98.19 108 PHE A N 1
ATOM 821 C CA . PHE A 1 108 ? 4.652 1.946 0.721 1.00 98.19 108 PHE A CA 1
ATOM 822 C C . PHE A 1 108 ? 5.951 2.751 0.812 1.00 98.19 108 PHE A C 1
ATOM 824 O O . PHE A 1 108 ? 7.025 2.216 0.549 1.00 98.19 108 PHE A O 1
ATOM 831 N N . ARG A 1 109 ? 5.886 4.012 1.252 1.00 97.69 109 ARG A N 1
ATOM 832 C CA . ARG A 1 109 ? 7.070 4.851 1.472 1.00 97.69 109 ARG A CA 1
ATOM 833 C C . ARG A 1 109 ? 8.039 4.198 2.458 1.00 97.69 109 ARG A C 1
ATOM 835 O O . ARG A 1 109 ? 9.228 4.071 2.173 1.00 97.69 109 ARG A O 1
ATOM 842 N N . GLU A 1 110 ? 7.542 3.747 3.602 1.00 96.44 110 GLU A N 1
ATOM 843 C CA . GLU A 1 110 ? 8.373 3.135 4.641 1.00 96.44 110 GLU A CA 1
ATOM 844 C C . GLU A 1 110 ? 9.019 1.825 4.179 1.00 96.44 110 GLU A C 1
ATOM 846 O O . GLU A 1 110 ? 10.219 1.632 4.375 1.00 96.44 110 GLU A O 1
ATOM 851 N N . HIS A 1 111 ? 8.264 0.959 3.502 1.00 96.31 111 HIS A N 1
ATOM 852 C CA . HIS A 1 111 ? 8.713 -0.398 3.178 1.00 96.31 111 HIS A CA 1
ATOM 853 C C . HIS A 1 111 ? 9.462 -0.489 1.842 1.00 96.31 111 HIS A C 1
ATOM 855 O O . HIS A 1 111 ? 10.368 -1.309 1.696 1.00 96.31 111 HIS A O 1
ATOM 861 N N . VAL A 1 112 ? 9.133 0.370 0.874 1.00 98.06 112 VAL A N 1
ATOM 862 C CA . VAL A 1 112 ? 9.767 0.387 -0.452 1.00 98.06 112 VAL A CA 1
ATOM 863 C C . VAL A 1 112 ? 10.850 1.452 -0.516 1.00 98.06 112 VAL A C 1
ATOM 865 O O . VAL A 1 112 ? 12.025 1.125 -0.719 1.00 98.06 112 VAL A O 1
ATOM 868 N N . CYS A 1 113 ? 10.498 2.722 -0.280 1.00 97.75 113 CYS A N 1
ATOM 869 C CA . CYS A 1 113 ? 11.496 3.789 -0.301 1.00 97.75 113 CYS A CA 1
ATOM 870 C C . CYS A 1 113 ? 12.511 3.590 0.828 1.00 97.75 113 CYS A C 1
ATOM 872 O O . CYS A 1 113 ? 13.689 3.844 0.620 1.00 97.75 113 CYS A O 1
ATOM 874 N N . GLY A 1 114 ? 12.127 3.057 1.988 1.00 94.69 114 GLY A N 1
ATOM 875 C CA . GLY A 1 114 ? 13.067 2.717 3.060 1.00 94.69 114 GLY A CA 1
ATOM 876 C C . GLY A 1 114 ? 13.857 3.918 3.592 1.00 94.69 114 GLY A C 1
ATOM 877 O O . GLY A 1 114 ? 13.510 5.077 3.363 1.00 94.69 114 GLY A O 1
ATOM 878 N N . LYS A 1 115 ? 14.955 3.644 4.301 1.00 95.31 115 LYS A N 1
ATOM 879 C CA . LYS A 1 115 ? 15.761 4.673 4.974 1.00 95.31 115 LYS A CA 1
ATOM 880 C C . LYS A 1 115 ? 17.105 4.915 4.289 1.00 95.31 115 LYS A C 1
ATOM 882 O O . LYS A 1 115 ? 17.680 4.001 3.703 1.00 95.31 115 LYS A O 1
ATOM 887 N N . LYS A 1 116 ? 17.620 6.137 4.416 1.00 93.31 116 LYS A N 1
ATOM 888 C CA . LYS A 1 116 ? 18.995 6.529 4.083 1.00 93.31 116 LYS A CA 1
ATOM 889 C C . LYS A 1 116 ? 19.545 7.359 5.242 1.00 93.31 116 LYS A C 1
ATOM 891 O O . LYS A 1 116 ? 18.855 8.246 5.733 1.00 93.31 116 LYS A O 1
ATOM 896 N N . ASP A 1 117 ? 20.736 7.015 5.729 1.00 93.44 117 ASP A N 1
ATOM 897 C CA . ASP A 1 117 ? 21.380 7.681 6.875 1.00 93.44 117 ASP A CA 1
ATOM 898 C C . ASP A 1 117 ? 20.471 7.760 8.120 1.00 93.44 117 ASP A C 1
ATOM 900 O O . ASP A 1 117 ? 20.373 8.777 8.804 1.00 93.44 117 ASP A O 1
ATOM 904 N N . GLY A 1 118 ? 19.725 6.677 8.374 1.00 92.94 118 GLY A N 1
ATOM 905 C CA . GLY A 1 118 ? 18.772 6.568 9.484 1.00 92.94 118 GLY A CA 1
ATOM 906 C C . GLY A 1 118 ? 17.454 7.330 9.296 1.00 92.94 118 GLY A C 1
ATOM 907 O O . GLY A 1 118 ? 16.528 7.133 10.084 1.00 92.94 118 GLY A O 1
ATOM 908 N N . LYS A 1 119 ? 17.322 8.145 8.244 1.00 95.00 119 LYS A N 1
ATOM 909 C CA . LYS A 1 119 ? 16.119 8.933 7.949 1.00 95.00 119 LYS A CA 1
ATOM 910 C C . LYS A 1 119 ? 15.238 8.229 6.928 1.00 95.00 119 LYS A C 1
ATOM 912 O O . LYS A 1 119 ? 15.733 7.645 5.966 1.00 95.00 119 LYS A O 1
ATOM 917 N N . GLN A 1 120 ? 13.928 8.285 7.146 1.00 96.06 120 GLN A N 1
ATOM 918 C CA . GLN A 1 120 ? 12.948 7.824 6.167 1.00 96.06 120 GLN A CA 1
ATOM 919 C C . GLN A 1 120 ? 13.084 8.649 4.886 1.00 96.06 120 GLN A C 1
ATOM 921 O O . GLN A 1 120 ? 13.100 9.874 4.958 1.00 96.06 120 GLN A O 1
ATOM 926 N N . ARG A 1 121 ? 13.207 7.985 3.732 1.00 97.19 121 ARG A N 1
ATOM 927 C CA . ARG A 1 121 ? 13.188 8.679 2.441 1.00 97.19 121 ARG A CA 1
ATOM 928 C C . ARG A 1 121 ? 11.767 9.061 2.067 1.00 97.19 121 ARG A C 1
ATOM 930 O O . ARG A 1 121 ? 10.832 8.288 2.307 1.00 97.19 121 ARG A O 1
ATOM 937 N N . GLU A 1 122 ? 11.642 10.210 1.420 1.00 97.56 122 GLU A N 1
ATOM 938 C CA . GLU A 1 122 ? 10.411 10.611 0.756 1.00 97.56 122 GLU A CA 1
ATOM 939 C C . GLU A 1 122 ? 10.282 9.945 -0.614 1.00 97.56 122 GLU A C 1
ATOM 941 O O . GLU A 1 122 ? 11.216 9.328 -1.146 1.00 97.56 122 GLU A O 1
ATOM 946 N N . PHE A 1 123 ? 9.088 10.051 -1.186 1.00 98.12 123 PHE A N 1
ATOM 947 C CA . PHE A 1 123 ? 8.908 9.763 -2.596 1.00 98.12 123 PHE A CA 1
ATOM 948 C C . PHE A 1 123 ? 9.642 10.792 -3.459 1.00 98.12 123 PHE A C 1
ATOM 950 O O . PHE A 1 123 ? 9.809 11.951 -3.080 1.00 98.12 123 PHE A O 1
ATOM 957 N N . ARG A 1 124 ? 10.041 10.385 -4.661 1.00 97.56 124 ARG A N 1
ATOM 958 C CA . ARG A 1 124 ? 10.494 11.332 -5.681 1.00 97.56 124 ARG A CA 1
ATOM 959 C C . ARG A 1 124 ? 9.359 12.225 -6.177 1.00 97.56 124 ARG A C 1
ATOM 961 O O . ARG A 1 124 ? 8.186 11.869 -6.104 1.00 97.56 124 ARG A O 1
ATOM 968 N N . GLY A 1 125 ? 9.735 13.337 -6.805 1.00 96.75 125 GLY A N 1
ATOM 969 C CA . GLY A 1 125 ? 8.803 14.153 -7.578 1.00 96.75 125 GLY A CA 1
ATOM 970 C C . GLY A 1 125 ? 8.303 13.460 -8.855 1.00 96.75 125 GLY A C 1
ATOM 971 O O . GLY A 1 125 ? 8.901 12.502 -9.348 1.00 96.75 125 GLY A O 1
ATOM 972 N N . GLY A 1 126 ? 7.216 13.991 -9.423 1.00 95.44 126 GLY A N 1
ATOM 973 C CA . GLY A 1 126 ? 6.649 13.519 -10.693 1.00 95.44 126 GLY A CA 1
ATOM 974 C C . GLY A 1 126 ? 5.717 12.309 -10.580 1.00 95.44 126 GLY A C 1
ATOM 975 O O . GLY A 1 126 ? 5.465 11.655 -11.590 1.00 95.44 126 GLY A O 1
ATOM 976 N N . ILE A 1 127 ? 5.221 12.016 -9.376 1.00 98.00 127 ILE A N 1
ATOM 977 C CA . ILE A 1 127 ? 4.163 11.031 -9.134 1.00 98.00 127 ILE A CA 1
ATOM 978 C C . ILE A 1 127 ? 2.811 11.731 -9.267 1.00 98.00 127 ILE A C 1
ATOM 980 O O . ILE A 1 127 ? 2.598 12.793 -8.685 1.00 98.00 127 ILE A O 1
ATOM 984 N N . SER A 1 128 ? 1.889 11.134 -10.014 1.00 98.31 128 SER A N 1
ATOM 985 C CA . SER A 1 128 ? 0.495 11.565 -10.034 1.00 98.31 128 SER A CA 1
ATOM 986 C C . SER A 1 128 ? -0.213 11.025 -8.790 1.00 98.31 128 SER A C 1
ATOM 988 O O . SER A 1 128 ? -0.330 9.810 -8.612 1.00 98.31 128 SER A O 1
ATOM 990 N N . GLU A 1 129 ? -0.663 11.922 -7.915 1.00 96.62 129 GLU A N 1
ATOM 991 C CA . GLU A 1 129 ? -1.299 11.570 -6.643 1.00 96.62 129 GLU A CA 1
ATOM 992 C C . GLU A 1 129 ? -2.807 11.389 -6.794 1.00 96.62 129 GLU A C 1
ATOM 994 O O . GLU A 1 129 ? -3.526 12.308 -7.181 1.00 96.62 129 GLU A O 1
ATOM 999 N N . MET A 1 130 ? -3.284 10.197 -6.460 1.00 96.94 130 MET A N 1
ATOM 1000 C CA . MET A 1 130 ? -4.685 9.810 -6.551 1.00 96.94 130 MET A CA 1
ATOM 1001 C C . MET A 1 130 ? -5.359 9.900 -5.182 1.00 96.94 130 MET A C 1
ATOM 1003 O O . MET A 1 130 ? -4.780 9.525 -4.148 1.00 96.94 130 MET A O 1
ATOM 1007 N N . ASN A 1 131 ? -6.625 10.312 -5.174 1.00 92.19 131 ASN A N 1
ATOM 1008 C CA . ASN A 1 131 ? -7.440 10.375 -3.963 1.00 92.19 131 ASN A CA 1
ATOM 1009 C C . ASN A 1 131 ? -7.690 8.957 -3.425 1.00 92.19 131 ASN A C 1
ATOM 1011 O O . ASN A 1 131 ? -7.595 8.693 -2.220 1.00 92.19 131 ASN A O 1
ATOM 1015 N N . GLY A 1 132 ? -7.966 8.013 -4.330 1.00 92.94 132 GLY A N 1
ATOM 1016 C CA . GLY A 1 132 ? -8.405 6.657 -4.004 1.00 92.94 132 GLY A CA 1
ATOM 1017 C C . GLY A 1 132 ? -7.498 5.543 -4.526 1.00 92.94 132 GLY A C 1
ATOM 1018 O O . GLY A 1 132 ? -6.769 5.690 -5.499 1.00 92.94 132 GLY A O 1
ATOM 1019 N N . SER A 1 133 ? -7.588 4.377 -3.886 1.00 95.06 133 SER A N 1
ATOM 1020 C CA . SER A 1 133 ? -6.889 3.159 -4.318 1.00 95.06 133 SER A CA 1
ATOM 1021 C C . SER A 1 133 ? -7.409 2.595 -5.646 1.00 95.06 133 SER A C 1
ATOM 1023 O O . SER A 1 133 ? -6.619 2.058 -6.419 1.00 95.06 133 SER A O 1
ATOM 1025 N N . ALA A 1 134 ? -8.706 2.748 -5.934 1.00 96.38 134 ALA A N 1
ATOM 1026 C CA . ALA A 1 134 ? -9.289 2.367 -7.222 1.00 96.38 134 ALA A CA 1
ATOM 1027 C C . ALA A 1 134 ? -8.805 3.277 -8.361 1.00 96.38 134 ALA A C 1
ATOM 1029 O O . ALA A 1 134 ? -8.501 2.800 -9.448 1.00 96.38 134 ALA A O 1
ATOM 1030 N N . GLU A 1 135 ? -8.654 4.573 -8.083 1.00 97.62 135 GLU A N 1
ATOM 1031 C CA . GLU A 1 135 ? -8.203 5.573 -9.053 1.00 97.62 135 GLU A CA 1
ATOM 1032 C C . GLU A 1 135 ? -6.748 5.326 -9.499 1.00 97.62 135 GLU A C 1
ATOM 1034 O O . GLU A 1 135 ? -6.430 5.482 -10.678 1.00 97.62 135 GLU A O 1
ATOM 1039 N N . VAL A 1 136 ? -5.876 4.839 -8.600 1.00 98.50 136 VAL A N 1
ATOM 1040 C CA . VAL A 1 136 ? -4.530 4.353 -8.973 1.00 98.50 136 VAL A CA 1
ATOM 1041 C C . VAL A 1 136 ? -4.624 3.234 -10.010 1.00 98.50 136 VAL A C 1
ATOM 1043 O O . VAL A 1 136 ? -3.973 3.296 -11.052 1.00 98.50 136 VAL A O 1
ATOM 1046 N N . VAL A 1 137 ? -5.445 2.215 -9.740 1.00 98.50 137 VAL A N 1
ATOM 1047 C CA . VAL A 1 137 ? -5.602 1.056 -10.630 1.00 98.50 137 VAL A CA 1
ATOM 1048 C C . VAL A 1 137 ? -6.212 1.468 -11.971 1.00 98.50 137 VAL A C 1
ATOM 1050 O O . VAL A 1 137 ? -5.760 1.013 -13.022 1.00 98.50 137 VAL A O 1
ATOM 1053 N N . GLU A 1 138 ? -7.192 2.368 -11.955 1.00 98.50 138 GLU A N 1
ATOM 1054 C CA . GLU A 1 138 ? -7.818 2.895 -13.164 1.00 98.50 138 GLU A CA 1
ATOM 1055 C C . GLU A 1 138 ? -6.810 3.637 -14.054 1.00 98.50 138 GLU A C 1
ATOM 1057 O O . GLU A 1 138 ? -6.753 3.389 -15.260 1.00 98.50 138 GLU A O 1
ATOM 1062 N N . ASN A 1 139 ? -5.971 4.500 -13.482 1.00 98.69 139 ASN A N 1
ATOM 1063 C CA . ASN A 1 139 ? -4.972 5.239 -14.254 1.00 98.69 139 ASN A CA 1
ATOM 1064 C C . ASN A 1 139 ? -3.877 4.330 -14.831 1.00 98.69 139 ASN A C 1
ATOM 1066 O O . ASN A 1 139 ? -3.480 4.499 -15.988 1.00 98.69 139 ASN A O 1
ATOM 1070 N N . VAL A 1 140 ? -3.447 3.310 -14.079 1.00 98.81 140 VAL A N 1
ATOM 1071 C CA . VAL A 1 140 ? -2.543 2.267 -14.594 1.00 98.81 140 VAL A CA 1
ATOM 1072 C C . VAL A 1 140 ? -3.184 1.524 -15.770 1.00 98.81 140 VAL A C 1
ATOM 1074 O O . VAL A 1 140 ? -2.521 1.291 -16.778 1.00 98.81 140 VAL A O 1
ATOM 1077 N N . SER A 1 141 ? -4.481 1.208 -15.694 1.00 98.62 141 SER A N 1
ATOM 1078 C CA . SER A 1 141 ? -5.195 0.497 -16.768 1.00 98.62 141 SER A CA 1
ATOM 1079 C C . SER A 1 141 ? -5.277 1.268 -18.091 1.00 98.62 141 SER A C 1
ATOM 1081 O O . SER A 1 141 ? -5.457 0.664 -19.142 1.00 98.62 141 SER A O 1
ATOM 1083 N N . LYS A 1 142 ? -5.115 2.596 -18.051 1.00 98.50 142 LYS A N 1
ATOM 1084 C CA . LYS A 1 142 ? -5.160 3.488 -19.222 1.00 98.50 142 LYS A CA 1
ATOM 1085 C C . LYS A 1 142 ? -3.772 3.888 -19.728 1.00 98.50 142 LYS A C 1
ATOM 1087 O O . LYS A 1 142 ? -3.668 4.569 -20.745 1.00 98.50 142 LYS A O 1
ATOM 1092 N N . THR A 1 143 ? -2.710 3.481 -19.031 1.00 98.56 143 THR A N 1
ATOM 1093 C CA . THR A 1 143 ? -1.350 3.971 -19.277 1.00 98.56 143 THR A CA 1
ATOM 1094 C C . THR A 1 143 ? -0.395 2.798 -19.500 1.00 98.56 143 THR A C 1
ATOM 1096 O O . THR A 1 143 ? 0.051 2.202 -18.524 1.00 98.56 143 THR A O 1
ATOM 1099 N N . PRO A 1 144 ? -0.010 2.466 -20.749 1.00 97.88 144 PRO A N 1
ATOM 1100 C CA . PRO A 1 144 ? 0.877 1.334 -21.045 1.00 97.88 144 PRO A CA 1
ATOM 1101 C C . PRO A 1 144 ? 2.217 1.329 -20.292 1.00 97.88 144 PRO A C 1
ATOM 1103 O O . PRO A 1 144 ? 2.729 0.263 -19.955 1.00 97.88 144 PRO A O 1
ATOM 1106 N N . THR A 1 145 ? 2.765 2.509 -19.988 1.00 98.25 145 THR A N 1
ATOM 1107 C CA . THR A 1 145 ? 3.989 2.687 -19.186 1.00 98.25 145 THR A CA 1
ATOM 1108 C C . THR A 1 145 ? 3.715 2.925 -17.696 1.00 98.25 145 THR A C 1
ATOM 1110 O O . THR A 1 145 ? 4.628 3.281 -16.947 1.00 98.25 145 THR A O 1
ATOM 1113 N N . GLY A 1 146 ? 2.467 2.760 -17.263 1.00 98.50 146 GLY A N 1
ATOM 1114 C CA . GLY A 1 146 ? 1.998 3.036 -15.915 1.00 98.50 146 GLY A CA 1
ATOM 1115 C C . GLY A 1 146 ? 2.490 2.016 -14.895 1.00 98.50 146 GLY A C 1
ATOM 1116 O O . GLY A 1 146 ? 2.484 0.809 -15.153 1.00 98.50 146 GLY A O 1
ATOM 1117 N N . LEU A 1 147 ? 2.867 2.517 -13.723 1.00 98.88 147 LEU A N 1
ATOM 1118 C CA . LEU A 1 147 ? 3.176 1.748 -12.527 1.00 98.88 147 LEU A CA 1
ATOM 1119 C C . LEU A 1 147 ? 2.474 2.396 -11.333 1.00 98.88 147 LEU A C 1
ATOM 1121 O O . LEU A 1 147 ? 2.595 3.601 -11.106 1.00 98.88 147 LEU A O 1
ATOM 1125 N N . GLY A 1 148 ? 1.757 1.602 -10.551 1.00 98.69 148 GLY A N 1
ATOM 1126 C CA . GLY A 1 148 ? 1.092 2.077 -9.341 1.00 98.69 148 GLY A CA 1
ATOM 1127 C C . GLY A 1 148 ? 1.068 1.014 -8.258 1.00 98.69 148 GLY A C 1
ATOM 1128 O O . GLY A 1 148 ? 1.396 -0.144 -8.509 1.00 98.69 148 GLY A O 1
ATOM 1129 N N . TYR A 1 149 ? 0.675 1.396 -7.049 1.00 98.62 149 TYR A N 1
ATOM 1130 C CA . TYR A 1 149 ? 0.520 0.469 -5.932 1.00 98.62 149 TYR A CA 1
ATOM 1131 C C . TYR A 1 149 ? -0.859 0.615 -5.292 1.00 98.62 149 TYR A C 1
ATOM 1133 O O . TYR A 1 149 ? -1.377 1.720 -5.120 1.00 98.62 149 TYR A O 1
ATOM 1141 N N . SER A 1 150 ? -1.476 -0.508 -4.941 1.00 97.69 150 SER A N 1
ATOM 1142 C CA . SER A 1 150 ? -2.758 -0.535 -4.232 1.00 97.69 150 SER A CA 1
ATOM 1143 C C . SER A 1 150 ? -2.973 -1.897 -3.573 1.00 97.69 150 SER A C 1
ATOM 1145 O O . SER A 1 150 ? -2.235 -2.840 -3.847 1.00 97.69 150 SER A O 1
ATOM 1147 N N . GLY A 1 151 ? -3.964 -2.012 -2.688 1.00 96.31 151 GLY A N 1
ATOM 1148 C CA . GLY A 1 151 ? -4.288 -3.299 -2.067 1.00 96.31 151 GLY A CA 1
ATOM 1149 C C . GLY A 1 151 ? -4.689 -4.343 -3.113 1.00 96.31 151 GLY A C 1
ATOM 1150 O O . GLY A 1 151 ? -5.214 -3.989 -4.177 1.00 96.31 151 GLY A O 1
ATOM 1151 N N . MET A 1 152 ? -4.446 -5.624 -2.838 1.00 95.62 152 MET A N 1
ATOM 1152 C CA . MET A 1 152 ? -4.724 -6.702 -3.804 1.00 95.62 152 MET A CA 1
ATOM 1153 C C . MET A 1 152 ? -6.213 -6.821 -4.173 1.00 95.62 152 MET A C 1
ATOM 1155 O O . MET A 1 152 ? -6.529 -7.163 -5.312 1.00 95.62 152 MET A O 1
ATOM 1159 N N . GLY A 1 153 ? -7.119 -6.444 -3.263 1.00 95.69 153 GLY A N 1
ATOM 1160 C CA . GLY A 1 153 ? -8.567 -6.411 -3.511 1.00 95.69 153 GLY A CA 1
ATOM 1161 C C . GLY A 1 153 ? -9.006 -5.415 -4.594 1.00 95.69 153 GLY A C 1
ATOM 1162 O O . GLY A 1 153 ? -10.103 -5.519 -5.124 1.00 95.69 153 GLY A O 1
ATOM 1163 N N . TYR A 1 154 ? -8.140 -4.475 -4.996 1.00 96.69 154 TYR A N 1
ATOM 1164 C CA . TYR A 1 154 ? -8.438 -3.514 -6.068 1.00 96.69 154 TYR A CA 1
ATOM 1165 C C . TYR A 1 154 ? -8.123 -4.039 -7.475 1.00 96.69 154 TYR A C 1
ATOM 1167 O O . TYR A 1 154 ? -8.258 -3.291 -8.448 1.00 96.69 154 TYR A O 1
ATOM 1175 N N . LYS A 1 155 ? -7.676 -5.292 -7.622 1.00 96.56 155 LYS A N 1
ATOM 1176 C CA . LYS A 1 155 ? -7.349 -5.842 -8.938 1.00 96.56 155 LYS A CA 1
ATOM 1177 C C . LYS A 1 155 ? -8.593 -5.881 -9.830 1.00 96.56 155 LYS A C 1
ATOM 1179 O O . LYS A 1 155 ? -9.607 -6.478 -9.491 1.00 96.56 155 LYS A O 1
ATOM 1184 N N . THR A 1 156 ? -8.452 -5.359 -11.047 1.00 97.19 156 THR A N 1
ATOM 1185 C CA . THR A 1 156 ? -9.433 -5.521 -12.130 1.00 97.19 156 THR A CA 1
ATOM 1186 C C . THR A 1 156 ? -8.857 -6.380 -13.269 1.00 97.19 156 THR A C 1
ATOM 1188 O O . THR A 1 156 ? -7.655 -6.684 -13.276 1.00 97.19 156 THR A O 1
ATOM 1191 N N . PRO A 1 157 ? -9.674 -6.796 -14.257 1.00 97.44 157 PRO A N 1
ATOM 1192 C CA . PRO A 1 157 ? -9.177 -7.456 -15.469 1.00 97.44 157 PRO A CA 1
ATOM 1193 C C . PRO A 1 157 ? -8.284 -6.564 -16.348 1.00 97.44 157 PRO A C 1
ATOM 1195 O O . PRO A 1 157 ? -7.461 -7.082 -17.096 1.00 97.44 157 PRO A O 1
ATOM 1198 N N . ASN A 1 158 ? -8.408 -5.236 -16.236 1.00 98.25 158 ASN A N 1
ATOM 1199 C CA . ASN A 1 158 ? -7.706 -4.272 -17.094 1.00 98.25 158 ASN A CA 1
ATOM 1200 C C . ASN A 1 158 ? -6.298 -3.914 -16.592 1.00 98.25 158 ASN A C 1
ATOM 1202 O O . ASN A 1 158 ? -5.628 -3.062 -17.169 1.00 98.25 158 ASN A O 1
ATOM 1206 N N . VAL A 1 159 ? -5.841 -4.554 -15.517 1.00 98.56 159 VAL A N 1
ATOM 1207 C CA . VAL A 1 159 ? -4.476 -4.448 -15.003 1.00 98.56 159 VAL A CA 1
ATOM 1208 C C . VAL A 1 159 ? -3.917 -5.829 -14.711 1.00 98.56 159 VAL A C 1
ATOM 1210 O O . VAL A 1 159 ? -4.646 -6.787 -14.424 1.00 98.56 159 VAL A O 1
ATOM 1213 N N . LYS A 1 160 ? -2.592 -5.911 -14.703 1.00 98.25 160 LYS A N 1
ATOM 1214 C CA . LYS A 1 160 ? -1.878 -7.011 -14.065 1.00 98.25 160 LYS A CA 1
ATOM 1215 C C . LYS A 1 160 ? -1.123 -6.489 -12.852 1.00 98.25 160 LYS A C 1
ATOM 1217 O O . LYS A 1 160 ? -0.794 -5.307 -12.785 1.00 98.25 160 LYS A O 1
ATOM 1222 N N . TRP A 1 161 ? -0.838 -7.366 -11.904 1.00 97.31 161 TRP A N 1
ATOM 1223 C CA . TRP A 1 161 ? 0.170 -7.093 -10.887 1.00 97.31 161 TRP A CA 1
ATOM 1224 C C . TRP A 1 161 ? 1.512 -7.691 -11.309 1.00 97.31 161 TRP A C 1
ATOM 1226 O O . TRP A 1 161 ? 1.569 -8.631 -12.107 1.00 97.31 161 TRP A O 1
ATOM 1236 N N . LEU A 1 162 ? 2.589 -7.123 -10.788 1.00 98.19 162 LEU A N 1
ATOM 1237 C CA . LEU A 1 162 ? 3.926 -7.686 -10.882 1.00 98.19 162 LEU A CA 1
ATOM 1238 C C . LEU A 1 162 ? 4.160 -8.604 -9.682 1.00 98.19 162 LEU A C 1
ATOM 1240 O O . LEU A 1 162 ? 3.712 -8.313 -8.571 1.00 98.19 162 LEU A O 1
ATOM 1244 N N . LYS A 1 163 ? 4.885 -9.700 -9.896 1.00 98.19 163 LYS A N 1
ATOM 1245 C CA . LYS A 1 163 ? 5.467 -10.464 -8.790 1.00 98.19 163 LYS A CA 1
ATOM 1246 C C . LYS A 1 163 ? 6.540 -9.610 -8.117 1.00 98.19 163 LYS A C 1
ATOM 1248 O O . LYS A 1 163 ? 7.235 -8.859 -8.796 1.00 98.19 163 LYS A O 1
ATOM 1253 N N . VAL A 1 164 ? 6.697 -9.735 -6.805 1.00 98.31 164 VAL A N 1
ATOM 1254 C CA . VAL A 1 164 ? 7.651 -8.925 -6.039 1.00 98.31 164 VAL A CA 1
ATOM 1255 C C . VAL A 1 164 ? 8.654 -9.810 -5.310 1.00 98.31 164 VAL A C 1
ATOM 1257 O O . VAL A 1 164 ? 8.268 -10.755 -4.622 1.00 98.31 164 VAL A O 1
ATOM 1260 N N . SER A 1 165 ? 9.943 -9.511 -5.462 1.00 97.56 165 SER A N 1
ATOM 1261 C CA . SER A 1 165 ? 11.042 -10.092 -4.674 1.00 97.56 165 SER A CA 1
ATOM 1262 C C . SER A 1 165 ? 11.638 -9.048 -3.725 1.00 97.56 165 SER A C 1
ATOM 1264 O O . SER A 1 165 ? 11.450 -7.848 -3.923 1.00 97.56 165 SER A O 1
ATOM 1266 N N . ASN A 1 166 ? 12.381 -9.468 -2.694 1.00 94.75 166 ASN A N 1
ATOM 1267 C CA . ASN A 1 166 ? 13.083 -8.507 -1.835 1.00 94.75 166 ASN A CA 1
ATOM 1268 C C . ASN A 1 166 ? 14.264 -7.867 -2.574 1.00 94.75 166 ASN A C 1
ATOM 1270 O O . ASN A 1 166 ? 14.429 -6.647 -2.523 1.00 94.75 166 ASN A O 1
ATOM 1274 N N . LYS A 1 167 ? 15.062 -8.680 -3.275 1.00 95.56 167 LYS A N 1
ATOM 1275 C CA . LYS A 1 167 ? 16.258 -8.227 -3.997 1.00 95.56 167 LYS A CA 1
ATOM 1276 C C . LYS A 1 167 ? 16.261 -8.641 -5.458 1.00 95.56 167 LYS A C 1
ATOM 1278 O O . LYS A 1 167 ? 15.545 -9.562 -5.874 1.00 95.56 167 LYS A O 1
ATOM 1283 N N . LYS A 1 168 ? 17.092 -7.965 -6.247 1.00 92.56 168 LYS A N 1
ATOM 1284 C CA . LYS A 1 168 ? 17.295 -8.306 -7.655 1.00 92.56 168 LYS A CA 1
ATOM 1285 C C . LYS A 1 168 ? 17.889 -9.714 -7.795 1.00 92.56 168 LYS A C 1
ATOM 1287 O O . LYS A 1 168 ? 18.864 -10.052 -7.131 1.00 92.56 168 LYS A O 1
ATOM 1292 N N . GLY A 1 169 ? 17.300 -10.529 -8.671 1.00 91.00 169 GLY A N 1
ATOM 1293 C CA . GLY A 1 169 ? 17.731 -11.912 -8.923 1.00 91.00 169 GLY A CA 1
ATOM 1294 C C . GLY A 1 169 ? 17.171 -12.963 -7.955 1.00 91.00 169 GLY A C 1
ATOM 1295 O O . GLY A 1 169 ? 17.402 -14.152 -8.161 1.00 91.00 169 GLY A O 1
ATOM 1296 N N . GLU A 1 170 ? 16.416 -12.561 -6.929 1.00 94.88 170 GLU A N 1
ATOM 1297 C CA . GLU A 1 170 ? 15.678 -13.495 -6.072 1.00 94.88 170 GLU A CA 1
ATOM 1298 C C . GLU A 1 170 ? 14.352 -13.937 -6.711 1.00 94.88 170 GLU A C 1
ATOM 1300 O O . GLU A 1 170 ? 13.823 -13.298 -7.620 1.00 94.88 170 GLU A O 1
ATOM 1305 N N . SER A 1 171 ? 13.777 -15.028 -6.195 1.00 95.06 171 SER A N 1
ATOM 1306 C CA . SER A 1 171 ? 12.453 -15.489 -6.621 1.00 95.06 171 SER A CA 1
ATOM 1307 C C . SER A 1 171 ? 11.373 -14.479 -6.236 1.00 95.06 171 SER A C 1
ATOM 1309 O O . SER A 1 171 ? 11.158 -14.202 -5.056 1.00 95.06 171 SER A O 1
ATOM 1311 N N . ALA A 1 172 ? 10.678 -13.947 -7.237 1.00 96.81 172 ALA A N 1
ATOM 1312 C CA . ALA A 1 172 ? 9.559 -13.041 -7.038 1.00 96.81 172 ALA A CA 1
ATOM 1313 C C . ALA A 1 172 ? 8.259 -13.802 -6.746 1.00 96.81 172 ALA A C 1
ATOM 1315 O O . ALA A 1 172 ? 7.979 -14.851 -7.334 1.00 96.81 172 ALA A O 1
ATOM 1316 N N . VAL A 1 173 ? 7.445 -13.241 -5.857 1.00 96.56 173 VAL A N 1
ATOM 1317 C CA . VAL A 1 173 ? 6.201 -13.841 -5.367 1.00 96.56 173 VAL A CA 1
ATOM 1318 C C . VAL A 1 173 ? 5.013 -13.005 -5.833 1.00 96.56 173 VAL A C 1
ATOM 1320 O O . VAL A 1 173 ? 5.051 -11.780 -5.794 1.00 96.56 173 VAL A O 1
ATOM 1323 N N . GLU A 1 174 ? 3.952 -13.653 -6.300 1.00 95.12 174 GLU A N 1
ATOM 1324 C CA . GLU A 1 174 ? 2.711 -12.979 -6.694 1.00 95.12 174 GLU A CA 1
ATOM 1325 C C . GLU A 1 174 ? 1.889 -12.558 -5.462 1.00 95.12 174 GLU A C 1
ATOM 1327 O O . GLU A 1 174 ? 1.918 -13.280 -4.466 1.00 95.12 174 GLU A O 1
ATOM 1332 N N . PRO A 1 175 ? 1.136 -11.440 -5.489 1.00 94.19 175 PRO A N 1
ATOM 1333 C CA . PRO A 1 175 ? 0.186 -11.121 -4.424 1.00 94.19 175 PRO A CA 1
ATOM 1334 C C . PRO A 1 175 ? -0.838 -12.249 -4.227 1.00 94.19 175 PRO A C 1
ATOM 1336 O O . PRO A 1 175 ? -1.436 -12.729 -5.188 1.00 94.19 175 PRO A O 1
ATOM 1339 N N . GLY A 1 176 ? -1.079 -12.667 -2.984 1.00 91.06 176 GLY A N 1
ATOM 1340 C CA . GLY A 1 176 ? -2.015 -13.757 -2.713 1.00 91.06 176 GLY A CA 1
ATOM 1341 C C . GLY A 1 176 ? -2.255 -14.026 -1.232 1.00 91.06 176 GLY A C 1
ATOM 1342 O O . GLY A 1 176 ? -1.500 -13.579 -0.369 1.00 91.06 176 GLY A O 1
ATOM 1343 N N . VAL A 1 177 ? -3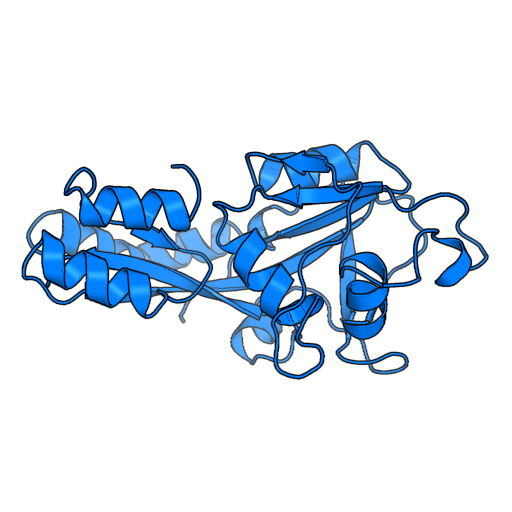.308 -14.798 -0.953 1.00 88.44 177 VAL A N 1
ATOM 1344 C CA . VAL A 1 177 ? -3.803 -15.076 0.406 1.00 88.44 177 VAL A CA 1
ATOM 1345 C C . VAL A 1 177 ? -2.740 -15.732 1.285 1.00 88.44 177 VAL A C 1
ATOM 1347 O O . VAL A 1 177 ? -2.408 -15.215 2.352 1.00 88.44 177 VAL A O 1
ATOM 1350 N N . GLU A 1 178 ? -2.175 -16.852 0.829 1.00 87.88 178 GLU A N 1
ATOM 1351 C CA . GLU A 1 178 ? -1.193 -17.619 1.605 1.00 87.88 178 GLU A CA 1
ATOM 1352 C C . GLU A 1 178 ? 0.065 -16.792 1.891 1.00 87.88 178 GLU A C 1
ATOM 1354 O O . GLU A 1 178 ? 0.529 -16.718 3.028 1.00 87.88 178 GLU A O 1
ATOM 1359 N N . VAL A 1 179 ? 0.591 -16.126 0.863 1.00 86.00 179 VAL A N 1
ATOM 1360 C CA . VAL A 1 179 ? 1.876 -15.423 0.934 1.00 86.00 179 VAL A CA 1
ATOM 1361 C C . VAL A 1 179 ? 1.796 -14.108 1.703 1.00 86.00 179 VAL A C 1
ATOM 1363 O O . VAL A 1 179 ? 2.790 -13.725 2.323 1.00 86.00 179 VAL A O 1
ATOM 1366 N N . ALA A 1 180 ? 0.635 -13.441 1.717 1.00 86.69 180 ALA A N 1
ATOM 1367 C CA . ALA A 1 180 ? 0.417 -12.281 2.577 1.00 86.69 180 ALA A CA 1
ATOM 1368 C C . ALA A 1 180 ? 0.334 -12.708 4.046 1.00 86.69 180 ALA A C 1
ATOM 1370 O O . ALA A 1 180 ? 0.952 -12.087 4.907 1.00 86.69 180 ALA A O 1
ATOM 1371 N N . ARG A 1 181 ? -0.382 -13.806 4.329 1.00 84.06 181 ARG A N 1
ATOM 1372 C CA . ARG A 1 181 ? -0.549 -14.326 5.691 1.00 84.06 181 ARG A CA 1
ATOM 1373 C C . ARG A 1 181 ? 0.761 -14.855 6.270 1.00 84.06 181 ARG A C 1
ATOM 1375 O O . ARG A 1 181 ? 1.052 -14.620 7.438 1.00 84.06 181 ARG A O 1
ATOM 1382 N N . SER A 1 182 ? 1.560 -15.556 5.467 1.00 84.31 182 SER A N 1
ATOM 1383 C CA . SER A 1 182 ? 2.839 -16.118 5.909 1.00 84.31 182 SER A CA 1
ATOM 1384 C C . SER A 1 182 ? 3.989 -15.102 5.918 1.00 84.31 182 SER A C 1
ATOM 1386 O O . SER A 1 182 ? 5.115 -15.488 6.222 1.00 84.31 182 SER A O 1
ATOM 1388 N N . GLY A 1 183 ? 3.757 -13.853 5.492 1.00 79.00 183 GLY A N 1
ATOM 1389 C CA . GLY A 1 183 ? 4.798 -12.825 5.356 1.00 79.00 183 GLY A CA 1
ATOM 1390 C C . GLY A 1 183 ? 5.838 -13.104 4.263 1.00 79.00 183 GLY A C 1
ATOM 1391 O O . GLY A 1 183 ? 6.902 -12.495 4.264 1.00 79.00 183 GLY A O 1
ATOM 1392 N N . LYS A 1 184 ? 5.561 -14.033 3.335 1.00 88.88 184 LYS A N 1
ATOM 1393 C CA . LYS A 1 184 ? 6.477 -14.358 2.223 1.00 88.88 184 LYS A CA 1
ATOM 1394 C C . LYS A 1 184 ? 6.435 -13.305 1.117 1.00 88.88 184 LYS A C 1
ATOM 1396 O O . LYS A 1 184 ? 7.401 -13.174 0.372 1.00 88.88 184 LYS A O 1
ATOM 1401 N N . TYR A 1 185 ? 5.324 -12.581 0.988 1.00 95.56 185 TYR A N 1
ATOM 1402 C CA . TYR A 1 185 ? 5.219 -11.467 0.054 1.00 95.56 185 TYR A CA 1
ATOM 1403 C C . TYR A 1 185 ? 5.874 -10.204 0.662 1.00 95.56 185 TYR A C 1
ATOM 1405 O O . TYR A 1 185 ? 5.455 -9.795 1.747 1.00 95.56 185 TYR A O 1
ATOM 1413 N N . PRO A 1 186 ? 6.867 -9.570 -0.001 1.00 95.38 186 PRO A N 1
ATOM 1414 C CA . PRO A 1 186 ? 7.734 -8.548 0.613 1.00 95.38 186 PRO A CA 1
ATOM 1415 C C . PRO A 1 186 ? 7.040 -7.322 1.216 1.00 95.38 186 PRO A C 1
ATOM 1417 O O . PRO A 1 186 ? 7.558 -6.715 2.147 1.00 95.38 186 PRO A O 1
ATOM 1420 N N . ILE A 1 187 ? 5.883 -6.940 0.677 1.00 95.81 187 ILE A N 1
ATOM 1421 C CA . ILE A 1 187 ? 5.131 -5.744 1.087 1.00 95.81 187 ILE A CA 1
ATOM 1422 C C . ILE A 1 187 ? 3.713 -6.118 1.541 1.00 95.81 187 ILE A C 1
ATOM 1424 O O . ILE A 1 187 ? 2.722 -5.481 1.180 1.00 95.81 187 ILE A O 1
ATOM 1428 N N . ALA A 1 188 ? 3.611 -7.209 2.304 1.00 95.38 188 ALA A N 1
ATOM 1429 C CA . ALA A 1 188 ? 2.385 -7.614 2.981 1.00 95.38 188 ALA A CA 1
ATOM 1430 C C . ALA A 1 188 ? 2.184 -6.845 4.293 1.00 95.38 188 ALA A C 1
ATOM 1432 O O . ALA A 1 188 ? 3.111 -6.662 5.082 1.00 95.38 188 ALA A O 1
ATOM 1433 N N . ARG A 1 189 ? 0.941 -6.446 4.558 1.00 95.06 189 ARG A N 1
ATOM 1434 C CA . ARG A 1 189 ? 0.565 -5.665 5.738 1.00 95.06 189 ARG A CA 1
ATOM 1435 C C . ARG A 1 189 ? -0.707 -6.177 6.381 1.00 95.06 189 ARG A C 1
ATOM 1437 O O . ARG A 1 189 ? -1.495 -6.893 5.769 1.00 95.06 189 ARG A O 1
ATOM 1444 N N . LYS A 1 190 ? -0.926 -5.736 7.609 1.00 95.69 190 LYS A N 1
ATOM 1445 C CA . LYS A 1 190 ? -2.220 -5.815 8.280 1.00 95.69 190 LYS A CA 1
ATOM 1446 C C . LYS A 1 190 ? -3.072 -4.597 7.914 1.00 95.69 190 LYS A C 1
ATOM 1448 O O . LYS A 1 190 ? -2.549 -3.527 7.593 1.00 95.69 190 LYS A O 1
ATOM 1453 N N . LEU A 1 191 ? -4.381 -4.778 7.989 1.00 96.62 191 LEU A N 1
ATOM 1454 C CA . LEU A 1 191 ? -5.384 -3.722 7.968 1.00 96.62 191 LEU A CA 1
ATOM 1455 C C . LEU A 1 191 ? -6.054 -3.669 9.338 1.00 96.62 191 LEU A C 1
ATOM 1457 O O . LEU A 1 191 ? -6.262 -4.707 9.975 1.00 96.62 191 LEU A O 1
ATOM 1461 N N . TYR A 1 192 ? -6.379 -2.461 9.780 1.00 98.00 192 TYR A N 1
ATOM 1462 C CA . TYR A 1 192 ? -6.731 -2.183 11.163 1.00 98.00 192 TYR A CA 1
ATOM 1463 C C . TYR A 1 192 ? -8.003 -1.348 11.257 1.00 98.00 192 TYR A C 1
ATOM 1465 O O . TYR A 1 192 ? -8.275 -0.509 10.396 1.00 98.00 192 TYR A O 1
ATOM 1473 N N . LEU A 1 193 ? -8.718 -1.534 12.358 1.00 98.12 193 LEU A N 1
ATOM 1474 C CA . LEU A 1 193 ? -9.655 -0.567 12.908 1.00 98.12 193 LEU A CA 1
ATOM 1475 C C . LEU A 1 193 ? -9.097 -0.042 14.225 1.00 98.12 193 LEU A C 1
ATOM 1477 O O . LEU A 1 193 ? -8.509 -0.800 15.000 1.00 98.12 193 LEU A O 1
ATOM 1481 N N . TYR A 1 194 ? -9.328 1.238 14.493 1.00 98.19 194 TYR A N 1
ATOM 1482 C CA . TYR A 1 194 ? -8.962 1.875 15.749 1.00 98.19 194 TYR A CA 1
ATOM 1483 C C . TYR A 1 194 ? -10.145 2.595 16.386 1.00 98.19 194 TYR A C 1
ATOM 1485 O O . TYR A 1 194 ? -10.904 3.270 15.690 1.00 98.19 194 TYR A O 1
ATOM 1493 N N . THR A 1 195 ? -10.259 2.509 17.711 1.00 98.00 195 THR A N 1
ATOM 1494 C CA . THR A 1 195 ? -11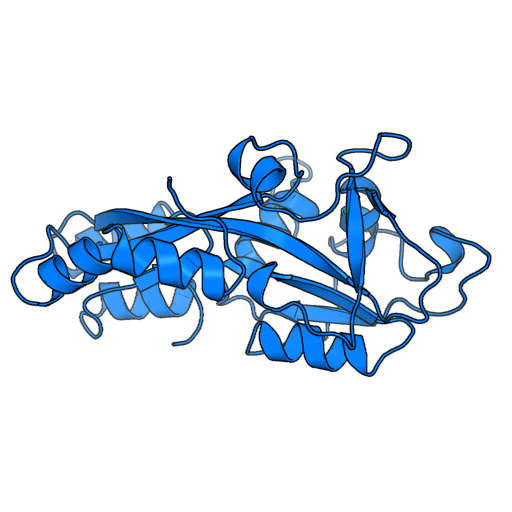.244 3.259 18.509 1.00 98.00 195 THR A CA 1
ATOM 1495 C C . THR A 1 195 ? -10.560 4.031 19.633 1.00 98.00 195 THR A C 1
ATOM 1497 O O . THR A 1 195 ? -9.510 3.627 20.138 1.00 98.00 195 THR A O 1
ATOM 1500 N N . ALA A 1 196 ? -11.150 5.152 20.053 1.00 96.69 196 ALA A N 1
ATOM 1501 C CA . ALA A 1 196 ? -10.713 5.883 21.239 1.00 96.69 196 ALA A CA 1
ATOM 1502 C C . ALA A 1 196 ? -11.379 5.270 22.481 1.00 96.69 196 ALA A C 1
ATOM 1504 O O . ALA A 1 196 ? -12.537 5.559 22.793 1.00 96.69 196 ALA A O 1
ATOM 1505 N N . GLY A 1 197 ? -10.641 4.425 23.199 1.00 96.62 197 GLY A N 1
ATOM 1506 C CA . GLY A 1 197 ? -11.155 3.616 24.303 1.00 96.62 197 GLY A CA 1
ATOM 1507 C C . GLY A 1 197 ? -11.783 2.299 23.850 1.00 96.62 197 GLY A C 1
ATOM 1508 O O . GLY A 1 197 ? -11.848 1.989 22.660 1.00 96.62 197 GLY A O 1
ATOM 1509 N N . GLU A 1 198 ? -12.232 1.515 24.832 1.00 97.31 198 GLU A N 1
ATOM 1510 C CA . GLU A 1 198 ? -12.951 0.261 24.589 1.00 97.31 198 GLU A CA 1
ATOM 1511 C C . GLU A 1 198 ? -14.274 0.527 23.854 1.00 97.31 198 GLU A C 1
ATOM 1513 O O . GLU A 1 198 ? -15.063 1.358 24.321 1.00 97.31 198 GLU A O 1
ATOM 1518 N N . PRO A 1 199 ? -14.546 -0.156 22.726 1.00 97.50 199 PRO A N 1
ATOM 1519 C CA . PRO A 1 199 ? -15.804 0.004 22.018 1.00 97.50 199 PRO A CA 1
ATOM 1520 C C . PRO A 1 199 ? -16.955 -0.599 22.826 1.00 97.50 199 PRO A C 1
ATOM 1522 O O . PRO A 1 199 ? -16.828 -1.649 23.461 1.00 97.50 199 PRO A O 1
ATOM 1525 N N . THR A 1 200 ? -18.119 0.040 22.759 1.00 97.25 200 THR A N 1
ATOM 1526 C CA . THR A 1 200 ? -19.356 -0.419 23.405 1.00 97.25 200 THR A CA 1
ATOM 1527 C C . THR A 1 200 ? -20.529 -0.331 22.428 1.00 97.25 200 THR A C 1
ATOM 1529 O O . THR A 1 200 ? -20.389 0.203 21.327 1.00 97.25 200 THR A O 1
ATOM 1532 N N . GLY A 1 201 ? -21.679 -0.901 22.803 1.00 98.12 201 GLY A N 1
ATOM 1533 C CA . GLY A 1 201 ? -22.912 -0.813 22.017 1.00 98.12 201 GLY A CA 1
ATOM 1534 C C . GLY A 1 201 ? -22.738 -1.248 20.560 1.00 98.12 201 GLY A C 1
ATOM 1535 O O . GLY A 1 201 ? -22.146 -2.292 20.276 1.00 98.12 201 GLY A O 1
ATOM 1536 N N . GLU A 1 202 ? -23.243 -0.428 19.642 1.00 97.94 202 GLU A N 1
ATOM 1537 C CA . GLU A 1 202 ? -23.228 -0.693 18.199 1.00 97.94 202 GLU A CA 1
ATOM 1538 C C . GLU A 1 202 ? -21.810 -0.741 17.617 1.00 97.94 202 GLU A C 1
ATOM 1540 O O . GLU A 1 202 ? -21.529 -1.588 16.773 1.00 97.94 202 GLU A O 1
ATOM 1545 N N . VAL A 1 203 ? -20.887 0.088 18.123 1.00 98.00 203 VAL A N 1
ATOM 1546 C CA . VAL A 1 203 ? -19.478 0.098 17.690 1.00 98.00 203 VAL A CA 1
ATOM 1547 C C . VAL A 1 203 ? -18.830 -1.254 17.978 1.00 98.00 203 VAL A C 1
ATOM 1549 O O . VAL A 1 203 ? -18.185 -1.842 17.109 1.00 98.00 203 VAL A O 1
ATOM 1552 N N . LYS A 1 204 ? -19.047 -1.790 19.187 1.00 98.50 204 LYS A N 1
ATOM 1553 C CA . LYS A 1 204 ? -18.542 -3.118 19.551 1.00 98.50 204 LYS A CA 1
ATOM 1554 C C . LYS A 1 204 ? -19.193 -4.207 18.705 1.00 98.50 204 LYS A C 1
ATOM 1556 O O . LYS A 1 204 ? -18.483 -5.059 18.183 1.00 98.50 204 LYS A O 1
ATOM 1561 N N . ALA A 1 205 ? -20.517 -4.171 18.552 1.00 98.62 205 ALA A N 1
ATOM 1562 C CA . ALA A 1 205 ? -21.243 -5.161 17.760 1.00 98.62 205 ALA A CA 1
ATOM 1563 C C . ALA A 1 205 ? -20.763 -5.191 16.299 1.00 98.62 205 ALA A C 1
ATOM 1565 O O . ALA A 1 205 ? -20.623 -6.267 15.718 1.00 98.62 205 ALA A O 1
ATOM 1566 N N . TYR A 1 206 ? -20.456 -4.027 15.723 1.00 98.31 206 TYR A N 1
ATOM 1567 C CA . TYR A 1 206 ? -19.921 -3.920 14.370 1.00 98.31 206 TYR A CA 1
ATOM 1568 C C . TYR A 1 206 ? -18.509 -4.508 14.255 1.00 98.31 206 TYR A C 1
ATOM 1570 O O . TYR A 1 206 ? -18.261 -5.326 13.370 1.00 98.31 206 TYR A O 1
ATOM 1578 N N . ILE A 1 207 ? -17.601 -4.177 15.180 1.00 98.31 207 ILE A N 1
ATOM 1579 C CA . ILE A 1 207 ? -16.246 -4.756 15.208 1.00 98.31 207 ILE A CA 1
ATOM 1580 C C . ILE A 1 207 ? -16.307 -6.277 15.420 1.00 98.31 207 ILE A C 1
ATOM 1582 O O . ILE A 1 207 ? -15.654 -7.025 14.691 1.00 98.31 207 ILE A O 1
ATOM 1586 N N . ASP A 1 208 ? -17.134 -6.754 16.354 1.00 98.44 208 ASP A N 1
ATOM 1587 C CA . ASP A 1 208 ? -17.341 -8.187 16.593 1.00 98.44 208 ASP A CA 1
ATOM 1588 C C . ASP A 1 208 ? -17.860 -8.892 15.325 1.00 98.44 208 ASP A C 1
ATOM 1590 O O . ASP A 1 208 ? -17.407 -9.990 14.994 1.00 98.44 208 ASP A O 1
ATOM 1594 N N . TRP A 1 209 ? -18.777 -8.262 14.580 1.00 98.38 209 TRP A N 1
ATOM 1595 C CA . TRP A 1 209 ? -19.281 -8.799 13.315 1.00 98.38 209 TRP A CA 1
ATOM 1596 C C . TRP A 1 209 ? -18.192 -8.869 12.239 1.00 98.38 209 TRP A C 1
ATOM 1598 O O . TRP A 1 209 ? -18.076 -9.904 11.578 1.00 98.38 209 TRP A O 1
ATOM 1608 N N . ILE A 1 210 ? -17.350 -7.839 12.099 1.00 97.94 210 ILE A N 1
ATOM 1609 C CA . ILE A 1 210 ? -16.211 -7.846 11.162 1.00 97.94 210 ILE A CA 1
ATOM 1610 C C . ILE A 1 210 ? -15.260 -9.010 11.470 1.00 97.94 210 ILE A C 1
ATOM 1612 O O . ILE A 1 210 ? -14.785 -9.690 10.557 1.00 97.94 210 ILE A O 1
ATOM 1616 N N . LEU A 1 211 ? -15.008 -9.271 12.754 1.00 97.88 211 LEU A N 1
ATOM 1617 C CA . LEU A 1 211 ? -14.134 -10.354 13.217 1.00 97.88 211 LEU A CA 1
ATOM 1618 C C . LEU A 1 211 ? -14.808 -11.739 13.196 1.00 97.88 211 LEU A C 1
ATOM 1620 O O . LEU A 1 211 ? -14.129 -12.763 13.317 1.00 97.88 211 LEU A O 1
ATOM 1624 N N . SER A 1 212 ? -16.131 -11.792 13.039 1.00 98.25 212 SER A N 1
ATOM 1625 C CA . SER A 1 212 ? -16.896 -13.037 12.960 1.00 98.25 212 SER A CA 1
ATOM 1626 C C . SER A 1 212 ? -16.642 -13.789 11.642 1.00 98.25 212 SER A C 1
ATOM 1628 O O . SER A 1 212 ? -16.203 -13.191 10.656 1.00 98.25 212 SER A O 1
ATOM 1630 N N . PRO A 1 213 ? -16.997 -15.087 11.550 1.00 97.94 213 PRO A N 1
ATOM 1631 C CA . PRO A 1 213 ? -16.927 -15.826 10.288 1.00 97.94 213 PRO A CA 1
ATOM 1632 C C . PRO A 1 213 ? -17.692 -15.163 9.131 1.00 97.94 213 PRO A C 1
ATOM 1634 O O . PRO A 1 213 ? -17.272 -15.268 7.982 1.00 97.94 213 PRO A O 1
ATOM 1637 N N . ALA A 1 214 ? -18.798 -14.465 9.418 1.00 97.88 214 ALA A N 1
ATOM 1638 C CA . ALA A 1 214 ? -19.578 -13.768 8.399 1.00 97.88 214 ALA A CA 1
ATOM 1639 C C . ALA A 1 214 ? -18.821 -12.554 7.837 1.00 97.88 214 ALA A C 1
ATOM 1641 O O . ALA A 1 214 ? -18.715 -12.422 6.620 1.00 97.88 214 ALA A O 1
ATOM 1642 N N . GLY A 1 215 ? -18.241 -11.718 8.703 1.00 97.88 215 GLY A N 1
ATOM 1643 C CA . GLY A 1 215 ? -17.427 -10.574 8.284 1.00 97.88 215 GLY A CA 1
ATOM 1644 C C . GLY A 1 215 ? -16.154 -11.007 7.555 1.00 97.88 215 GLY A C 1
ATOM 1645 O O . GLY A 1 215 ? -15.835 -10.494 6.486 1.00 97.88 215 GLY A O 1
ATOM 1646 N N . GLN A 1 216 ? -15.474 -12.040 8.054 1.00 98.00 216 GLN A N 1
ATOM 1647 C CA . GLN A 1 216 ? -14.268 -12.577 7.414 1.00 98.00 216 GLN A CA 1
ATOM 1648 C C . GLN A 1 216 ? -14.549 -13.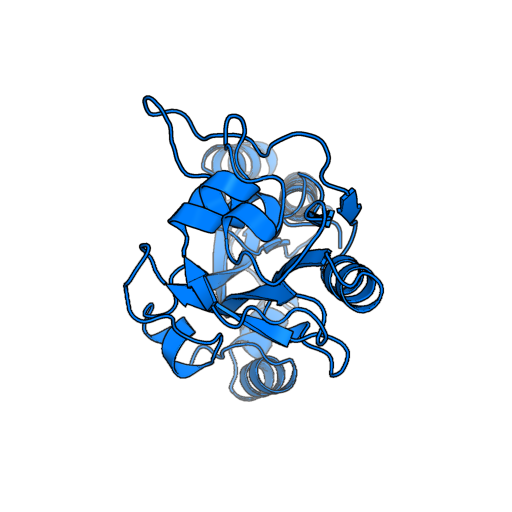224 6.048 1.00 98.00 216 GLN A C 1
ATOM 1650 O O . GLN A 1 216 ? -13.700 -13.184 5.157 1.00 98.00 216 GLN A O 1
ATOM 1655 N N . LYS A 1 217 ? -15.761 -13.751 5.828 1.00 97.25 217 LYS A N 1
ATOM 1656 C CA . LYS A 1 217 ? -16.196 -14.176 4.492 1.00 97.25 217 LYS A CA 1
ATOM 1657 C C . LYS A 1 217 ? -16.270 -12.993 3.523 1.00 97.25 217 LYS A C 1
ATOM 1659 O O . LYS A 1 217 ? -15.844 -13.143 2.382 1.00 97.25 217 LYS A O 1
ATOM 1664 N N . VAL A 1 218 ? -16.757 -11.834 3.973 1.00 96.94 218 VAL A N 1
ATOM 1665 C CA . VAL A 1 218 ? -16.778 -10.607 3.157 1.00 96.94 218 VAL A CA 1
ATOM 1666 C C . VAL A 1 218 ? -15.354 -10.152 2.838 1.00 96.94 218 VAL A C 1
ATOM 1668 O O . VAL A 1 218 ? -15.062 -9.886 1.680 1.00 96.94 218 VAL A O 1
ATOM 1671 N N . VAL A 1 219 ? -14.433 -10.169 3.810 1.00 96.44 219 VAL A N 1
ATOM 1672 C CA . VAL A 1 219 ? -13.006 -9.848 3.576 1.00 96.44 219 VAL A CA 1
ATOM 1673 C C . VAL A 1 219 ? -12.426 -10.668 2.417 1.00 96.44 219 VAL A C 1
ATOM 1675 O O . VAL A 1 219 ? -11.783 -10.111 1.528 1.00 96.44 219 VAL A O 1
ATOM 1678 N N . ALA A 1 220 ? -12.688 -11.978 2.397 1.00 94.75 220 ALA A N 1
ATOM 1679 C CA . ALA A 1 220 ? -12.238 -12.854 1.318 1.00 94.75 220 ALA A CA 1
ATOM 1680 C C . ALA A 1 220 ? -12.931 -12.558 -0.027 1.00 94.75 220 ALA A C 1
ATOM 1682 O O . ALA A 1 220 ? -12.286 -12.618 -1.072 1.00 94.75 220 ALA A O 1
ATOM 1683 N N . GLN A 1 221 ? -14.229 -12.237 -0.014 1.00 94.88 221 GLN A N 1
ATOM 1684 C CA . GLN A 1 221 ? -14.993 -11.880 -1.219 1.00 94.88 221 GLN A CA 1
ATOM 1685 C C . GLN A 1 221 ? -14.504 -10.576 -1.856 1.00 94.88 221 GLN A C 1
ATOM 1687 O O . GLN A 1 221 ? -14.422 -10.498 -3.078 1.00 94.88 221 GLN A O 1
ATOM 1692 N N . GLU A 1 222 ? -14.105 -9.604 -1.037 1.00 94.25 222 GLU A N 1
ATOM 1693 C CA . GLU A 1 222 ? -13.503 -8.336 -1.471 1.00 94.25 222 GLU A CA 1
ATOM 1694 C C . GLU A 1 222 ? -12.026 -8.486 -1.894 1.00 94.25 222 GLU A C 1
ATOM 1696 O O . GLU A 1 222 ? -11.343 -7.505 -2.184 1.00 94.25 222 GLU A O 1
ATOM 1701 N N . GLY A 1 223 ? -11.502 -9.716 -1.929 1.00 92.44 223 GLY A N 1
ATOM 1702 C CA . GLY A 1 223 ? -10.159 -10.017 -2.420 1.00 92.44 223 GLY A CA 1
ATOM 1703 C C . GLY A 1 223 ? -9.031 -9.710 -1.433 1.00 92.44 223 GLY A C 1
ATOM 1704 O O . GLY A 1 223 ? -7.871 -9.697 -1.839 1.00 92.44 223 GLY A O 1
ATOM 1705 N N . PHE A 1 224 ? -9.342 -9.484 -0.155 1.00 94.69 224 PHE A N 1
ATOM 1706 C CA . PHE A 1 224 ? -8.357 -9.366 0.922 1.00 94.69 224 PHE A CA 1
ATOM 1707 C C . PHE A 1 224 ? -8.160 -10.700 1.650 1.00 94.69 224 PHE A C 1
ATOM 1709 O O . PHE A 1 224 ? -8.827 -11.702 1.387 1.00 94.69 224 PHE A O 1
ATOM 1716 N N . VAL A 1 225 ? -7.205 -10.732 2.576 1.00 95.19 225 VAL A N 1
ATOM 1717 C CA . VAL A 1 225 ? -6.812 -11.955 3.276 1.00 95.19 225 VAL A CA 1
ATOM 1718 C C . VAL A 1 225 ? -7.476 -11.995 4.655 1.00 95.19 225 VAL A C 1
ATOM 1720 O O . VAL A 1 225 ? -7.137 -11.169 5.507 1.00 95.19 225 VAL A O 1
ATOM 1723 N N . PRO A 1 226 ? -8.396 -12.940 4.916 1.00 94.94 226 PRO A N 1
ATOM 1724 C CA . PRO A 1 226 ? -9.048 -13.050 6.216 1.00 94.94 226 PRO A CA 1
ATOM 1725 C C . PRO A 1 226 ? -8.063 -13.493 7.308 1.00 94.94 226 PRO A C 1
ATOM 1727 O O . PRO A 1 226 ? -7.017 -14.094 7.036 1.00 94.94 226 PRO A O 1
ATOM 1730 N N . LEU A 1 227 ? -8.414 -13.229 8.564 1.00 92.31 227 LEU A N 1
ATOM 1731 C CA . LEU A 1 227 ? -7.622 -13.570 9.751 1.00 92.31 227 LEU A CA 1
ATOM 1732 C C . LEU A 1 227 ? -7.529 -15.079 10.003 1.00 92.31 227 LEU A C 1
ATOM 1734 O O . LEU A 1 227 ? -6.584 -15.541 10.641 1.00 92.31 227 LEU A O 1
ATOM 1738 N N . LYS A 1 228 ? -8.528 -15.830 9.536 1.00 78.75 228 LYS A N 1
ATOM 1739 C CA . LYS A 1 228 ? -8.653 -17.283 9.669 1.00 78.75 228 LYS A CA 1
ATOM 1740 C C . LYS A 1 228 ? -9.018 -17.838 8.300 1.00 78.75 228 LYS A C 1
ATOM 1742 O O . LYS A 1 228 ? -10.020 -17.357 7.736 1.00 78.75 228 LYS A O 1
#

pLDDT: mean 95.68, std 4.35, range [52.69, 98.88]